Protein AF-A0AAU8SE61-F1 (afdb_monomer_lite)

Secondary structure (DSSP, 8-state):
----PPPHHHHHHHHHHH-GGGTS-TTHHHHTT-GGGTTGGGSTTTHHHHHHHHHHHHT---SPPPSS--HHHHHHHHTGGGHHHHHHHHHHHHHT-GGGGTSHHHHHHHHHHHHHHHHHHHHHHHTTS---SPP--GGGHHHHHHHHHHHHHHGGGGT-HHHHHHTTSSPPPPSS-SSPPPPGGG--S-HHHHHHHHHHH-

pLDDT: mean 91.07, std 8.25, range [35.19, 98.06]

Sequence (202 aa):
MTIGAIAPAVSRLHALAWRPGANMHPDWWPALDLDAWREGYAYPACHASIDRLIVARRGFPRAALPARLDASQAALIALEPRLDMLVVALGLLAHGRPDYLLAQPYRTLLAAQLGEQGCAQLLALCRDRPVRGPDLAPDRLVDALRDAGARWWRTDAAVCLATRLLSTVLPPLPSSPPWPAAPIDNQQGRASDWLVRMGRLL

Structure (mmCIF, N/CA/C/O backbone):
data_AF-A0AAU8SE61-F1
#
_entry.id   AF-A0AAU8SE61-F1
#
loop_
_atom_site.group_PDB
_atom_site.id
_atom_site.type_symbol
_atom_site.label_atom_id
_atom_site.label_alt_id
_atom_site.label_comp_id
_atom_site.label_asym_id
_atom_site.label_entity_id
_atom_site.label_seq_id
_atom_site.pdbx_PDB_ins_code
_atom_site.Cartn_x
_atom_site.Cartn_y
_atom_site.Cartn_z
_atom_site.occupancy
_atom_site.B_iso_or_equiv
_atom_site.auth_seq_id
_atom_site.auth_comp_id
_atom_site.auth_asym_id
_atom_site.auth_atom_id
_atom_site.pdbx_PDB_model_num
ATOM 1 N N . MET A 1 1 ? 2.179 24.911 30.993 1.00 35.19 1 MET A N 1
ATOM 2 C CA . MET A 1 1 ? 2.123 23.447 30.791 1.00 35.19 1 MET A CA 1
ATOM 3 C C . MET A 1 1 ? 1.385 23.174 29.490 1.00 35.19 1 MET A C 1
ATOM 5 O O . MET A 1 1 ? 0.164 23.159 29.480 1.00 35.19 1 MET A O 1
ATOM 9 N N . THR A 1 2 ? 2.098 23.050 28.374 1.00 41.31 2 THR A N 1
ATOM 10 C CA . THR A 1 2 ? 1.507 22.589 27.113 1.00 41.31 2 THR A CA 1
ATOM 11 C C . THR A 1 2 ? 1.294 21.085 27.228 1.00 41.31 2 THR A C 1
ATOM 13 O O . THR A 1 2 ? 2.248 20.317 27.325 1.00 41.31 2 THR A O 1
ATOM 16 N N . ILE A 1 3 ? 0.029 20.673 27.300 1.00 50.16 3 ILE A N 1
ATOM 17 C CA . ILE A 1 3 ? -0.384 19.270 27.216 1.00 50.16 3 ILE A CA 1
ATOM 18 C C . ILE A 1 3 ? 0.246 18.700 25.940 1.00 50.16 3 ILE A C 1
ATOM 20 O O . ILE A 1 3 ? 0.072 19.263 24.861 1.00 50.16 3 ILE A O 1
ATOM 24 N N . GLY A 1 4 ? 1.060 17.654 26.095 1.00 54.09 4 GLY A N 1
ATOM 25 C CA . GLY A 1 4 ? 1.925 17.125 25.044 1.00 54.09 4 GLY A CA 1
ATOM 26 C C . GLY A 1 4 ? 1.140 16.756 23.789 1.00 54.09 4 GLY A C 1
ATOM 27 O O . GLY A 1 4 ? 0.391 15.782 23.785 1.00 54.09 4 GLY A O 1
ATOM 28 N N . ALA A 1 5 ? 1.320 17.535 22.723 1.00 71.88 5 ALA A N 1
ATOM 29 C CA . ALA A 1 5 ? 0.751 17.224 21.423 1.00 71.88 5 ALA A CA 1
ATOM 30 C C . ALA A 1 5 ? 1.364 15.912 20.911 1.00 71.88 5 ALA A C 1
ATOM 32 O O . ALA A 1 5 ? 2.585 15.782 20.800 1.00 71.88 5 ALA A O 1
ATOM 33 N N . ILE A 1 6 ? 0.516 14.927 20.617 1.00 77.25 6 ILE A N 1
ATOM 34 C CA . ILE A 1 6 ? 0.943 13.682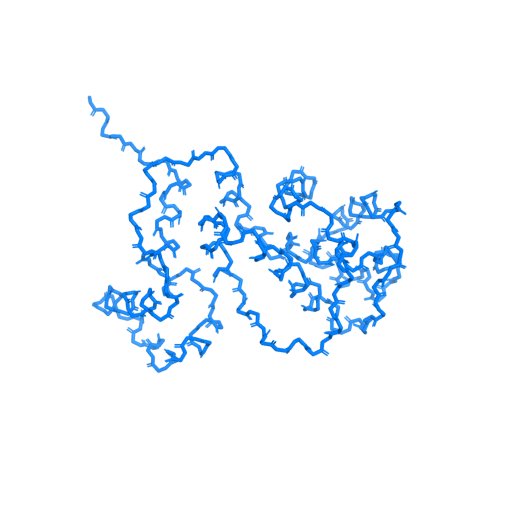 19.976 1.00 77.25 6 ILE A CA 1
ATOM 35 C C . ILE A 1 6 ? 1.443 14.031 18.570 1.00 77.25 6 ILE A C 1
ATOM 37 O O . ILE A 1 6 ? 0.778 14.762 17.835 1.00 77.25 6 ILE A O 1
ATOM 41 N N . ALA A 1 7 ? 2.616 13.518 18.192 1.00 88.12 7 ALA A N 1
ATOM 42 C CA . ALA A 1 7 ? 3.176 13.764 16.867 1.00 88.12 7 ALA A CA 1
ATOM 43 C C . ALA A 1 7 ? 2.209 13.265 15.767 1.00 88.12 7 ALA A C 1
ATOM 45 O O . ALA A 1 7 ? 1.716 12.138 15.880 1.00 88.12 7 ALA A O 1
ATOM 46 N N . PRO A 1 8 ? 1.977 14.022 14.675 1.00 90.69 8 PRO A N 1
ATOM 47 C CA . PRO A 1 8 ? 0.984 13.666 13.654 1.00 90.69 8 PRO A CA 1
ATOM 48 C C . PRO A 1 8 ? 1.141 12.251 13.080 1.00 90.69 8 PRO A C 1
ATOM 50 O O . PRO A 1 8 ? 0.154 11.545 12.885 1.00 90.69 8 PRO A O 1
ATOM 53 N N . ALA A 1 9 ? 2.380 11.797 12.873 1.00 92.56 9 ALA A N 1
ATOM 54 C CA . ALA A 1 9 ? 2.660 10.453 12.370 1.00 92.56 9 ALA A CA 1
ATOM 55 C C . ALA A 1 9 ? 2.249 9.343 13.361 1.00 92.56 9 ALA A C 1
ATOM 57 O O . ALA A 1 9 ? 1.746 8.301 12.943 1.00 92.56 9 ALA A O 1
ATOM 58 N N . VAL A 1 10 ? 2.395 9.576 14.672 1.00 94.00 10 VAL A N 1
ATOM 59 C CA . VAL A 1 10 ? 1.920 8.649 15.716 1.00 94.00 10 VAL A CA 1
ATOM 60 C C . VAL A 1 10 ? 0.393 8.590 15.689 1.00 94.00 10 VAL A C 1
ATOM 62 O O . VAL A 1 10 ? -0.181 7.502 15.659 1.00 94.00 10 VAL A O 1
ATOM 65 N N . SER A 1 11 ? -0.275 9.745 15.615 1.00 94.12 11 SER A N 1
ATOM 66 C CA . SER A 1 11 ? -1.736 9.806 15.485 1.00 94.12 11 SER A CA 1
ATOM 67 C C . SER A 1 11 ? -2.234 9.075 14.237 1.00 94.12 11 SER A C 1
ATOM 69 O O . SER A 1 11 ? -3.220 8.338 14.316 1.00 94.12 11 SER A O 1
ATOM 71 N N . ARG A 1 12 ? -1.538 9.217 13.100 1.00 95.56 12 ARG A N 1
ATOM 72 C CA . ARG A 1 12 ? -1.888 8.510 11.863 1.00 95.56 12 ARG A CA 1
ATOM 73 C C . ARG A 1 12 ? -1.726 6.999 12.002 1.00 95.56 12 ARG A C 1
ATOM 75 O O . ARG A 1 12 ? -2.655 6.268 11.667 1.00 95.56 12 ARG A O 1
ATOM 82 N N . LEU A 1 13 ? -0.613 6.532 12.572 1.00 95.56 13 LEU A N 1
ATOM 83 C CA . LEU A 1 13 ? -0.398 5.107 12.839 1.00 95.56 13 LEU A CA 1
ATOM 84 C C . LEU A 1 13 ? -1.525 4.524 13.710 1.00 95.56 13 LEU A C 1
ATOM 86 O O . LEU A 1 13 ? -2.066 3.462 13.403 1.00 95.56 13 LEU A O 1
ATOM 90 N N . HIS A 1 14 ? -1.915 5.236 14.771 1.00 95.38 14 HIS A N 1
ATOM 91 C CA . HIS A 1 14 ? -3.021 4.827 15.637 1.00 95.38 14 HIS A CA 1
ATOM 92 C C . HIS A 1 14 ? -4.363 4.770 14.895 1.00 95.38 14 HIS A C 1
ATOM 94 O O . HIS A 1 14 ? -5.135 3.837 15.121 1.00 95.38 14 HIS A O 1
ATOM 100 N N . ALA A 1 15 ? -4.638 5.717 13.995 1.00 95.94 15 ALA A N 1
ATOM 101 C CA . ALA A 1 15 ? -5.853 5.703 13.183 1.00 95.94 15 ALA A CA 1
ATOM 102 C C . ALA A 1 15 ? -5.919 4.465 12.270 1.00 95.94 15 ALA A C 1
ATOM 104 O O . ALA A 1 15 ? -6.926 3.760 12.277 1.00 95.94 15 ALA A O 1
ATOM 105 N N . LEU A 1 16 ? -4.827 4.135 11.569 1.00 96.81 16 LEU A N 1
ATOM 106 C CA . LEU A 1 16 ? -4.732 2.928 10.730 1.00 96.81 16 LEU A CA 1
ATOM 107 C C . LEU A 1 16 ? -4.941 1.633 11.535 1.00 96.81 16 LEU A C 1
ATOM 109 O O . LEU A 1 16 ? -5.471 0.628 11.047 1.00 96.81 16 LEU A O 1
ATOM 113 N N . ALA A 1 17 ? -4.504 1.640 12.791 1.00 96.50 17 ALA A N 1
ATOM 114 C CA . ALA A 1 17 ? -4.543 0.473 13.654 1.00 96.50 17 ALA A CA 1
ATOM 115 C C . ALA A 1 17 ? -5.897 0.232 14.324 1.00 96.50 17 ALA A C 1
ATOM 117 O O . ALA A 1 17 ? -6.318 -0.918 14.436 1.00 96.50 17 ALA A O 1
ATOM 118 N N . TRP A 1 18 ? -6.564 1.294 14.770 1.00 96.25 18 TRP A N 1
ATOM 119 C CA . TRP A 1 18 ? -7.728 1.182 15.653 1.00 96.25 18 TRP A CA 1
ATOM 120 C C . TRP A 1 18 ? -9.012 1.754 15.070 1.00 96.25 18 TRP A C 1
ATOM 122 O O . TRP A 1 18 ? -10.069 1.568 15.659 1.00 96.25 18 TRP A O 1
ATOM 132 N N . ARG A 1 19 ? -8.931 2.426 13.918 1.00 96.56 19 ARG A N 1
ATOM 133 C CA . ARG A 1 19 ? -10.091 2.900 13.157 1.00 96.56 19 ARG A CA 1
ATOM 134 C C . ARG A 1 19 ? -10.050 2.406 11.706 1.00 96.56 19 ARG A C 1
ATOM 136 O O . ARG A 1 19 ? -10.163 3.223 10.790 1.00 96.56 19 ARG A O 1
ATOM 143 N N . PRO A 1 20 ? -9.768 1.114 11.453 1.00 97.12 20 PRO A N 1
ATOM 144 C CA . PRO A 1 20 ? -9.515 0.635 10.103 1.00 97.12 20 PRO A CA 1
ATOM 145 C C . PRO A 1 20 ? -10.697 0.827 9.150 1.00 97.12 20 PRO A C 1
ATOM 147 O O . PRO A 1 20 ? -10.440 1.112 7.989 1.00 97.12 20 PRO A O 1
ATOM 150 N N . GLY A 1 21 ? -11.954 0.772 9.598 1.00 96.81 21 GLY A N 1
ATOM 151 C CA . GLY A 1 21 ? -13.111 0.939 8.711 1.00 96.81 21 GLY A CA 1
ATOM 152 C C . GLY A 1 21 ? -13.146 2.295 7.997 1.00 96.81 21 GLY A C 1
ATOM 153 O O . GLY A 1 21 ? -13.590 2.378 6.857 1.00 96.81 21 GLY A O 1
ATOM 154 N N . ALA A 1 22 ? -12.599 3.340 8.625 1.00 96.31 22 ALA A N 1
ATOM 155 C CA . ALA A 1 22 ? -12.493 4.679 8.046 1.00 96.31 22 ALA A CA 1
ATOM 156 C C . ALA A 1 22 ? -11.214 4.906 7.222 1.00 96.31 22 ALA A C 1
ATOM 158 O O . ALA A 1 22 ? -11.082 5.953 6.594 1.00 96.31 22 ALA A O 1
ATOM 159 N N . ASN A 1 23 ? -10.233 4.000 7.288 1.00 97.00 23 ASN A N 1
ATOM 160 C CA . ASN A 1 23 ? -8.881 4.261 6.782 1.00 97.00 23 ASN A CA 1
ATOM 161 C C . ASN A 1 23 ? -8.338 3.198 5.821 1.00 97.00 23 ASN A C 1
ATOM 163 O O . ASN A 1 23 ? -7.399 3.490 5.088 1.00 97.00 23 ASN A O 1
ATOM 167 N N . MET A 1 24 ? -8.867 1.976 5.844 1.00 96.62 24 MET A N 1
ATOM 168 C CA . MET A 1 24 ? -8.446 0.906 4.943 1.00 96.62 24 MET A CA 1
ATOM 169 C C . MET A 1 24 ? -9.053 1.082 3.548 1.00 96.62 24 MET A C 1
ATOM 171 O O . MET A 1 24 ? -10.103 1.707 3.390 1.00 96.62 24 MET A O 1
ATOM 175 N N . HIS A 1 25 ? -8.419 0.487 2.539 1.00 97.19 25 HIS A N 1
ATOM 176 C CA . HIS A 1 25 ? -8.966 0.445 1.187 1.00 97.19 25 HIS A CA 1
ATOM 177 C C . HIS A 1 25 ? -10.333 -0.271 1.180 1.00 97.19 25 HIS A C 1
ATOM 179 O O . HIS A 1 25 ? -10.462 -1.301 1.851 1.00 97.19 25 HIS A O 1
ATOM 185 N N . PRO A 1 26 ? -11.342 0.202 0.420 1.00 96.00 26 PRO A N 1
ATOM 186 C CA . PRO A 1 26 ? -12.678 -0.402 0.399 1.00 96.00 26 PRO A CA 1
ATOM 187 C C . PRO A 1 26 ? -12.696 -1.905 0.090 1.00 96.00 26 PRO A C 1
ATOM 189 O O . PRO A 1 26 ? -13.486 -2.646 0.665 1.00 96.00 26 PRO A O 1
ATOM 192 N N . ASP A 1 27 ? -11.781 -2.383 -0.748 1.00 96.00 27 ASP A N 1
ATOM 193 C CA . ASP A 1 27 ? -11.697 -3.804 -1.111 1.00 96.00 27 ASP A CA 1
ATOM 194 C C . ASP A 1 27 ? -11.337 -4.727 0.070 1.00 96.00 27 ASP A C 1
ATOM 196 O O . ASP A 1 27 ? -11.497 -5.944 -0.019 1.00 96.00 27 ASP A O 1
ATOM 200 N N . TRP A 1 28 ? -10.893 -4.180 1.209 1.00 97.00 28 TRP A N 1
ATOM 201 C CA . TRP A 1 28 ? -10.712 -4.971 2.429 1.00 97.00 28 TRP A CA 1
ATOM 202 C C . TRP A 1 28 ? -12.027 -5.441 3.051 1.00 97.00 28 TRP A C 1
ATOM 204 O O . TRP A 1 28 ? -12.010 -6.452 3.747 1.00 97.00 28 TRP A O 1
ATOM 214 N N . TRP A 1 29 ? -13.158 -4.766 2.810 1.00 97.06 29 TRP A N 1
ATOM 215 C CA . TRP A 1 29 ? -14.460 -5.211 3.324 1.00 97.06 29 TRP A CA 1
ATOM 216 C C . TRP A 1 29 ? -14.807 -6.633 2.853 1.00 97.06 29 TRP A C 1
ATOM 218 O O . TRP A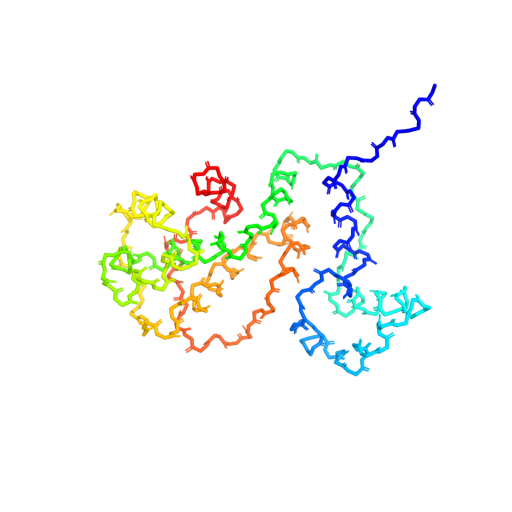 1 29 ? -14.948 -7.509 3.710 1.00 97.06 29 TRP A O 1
ATOM 228 N N . PRO A 1 30 ? -14.864 -6.927 1.538 1.00 96.25 30 PRO A N 1
ATOM 229 C CA . PRO A 1 30 ? -15.085 -8.291 1.068 1.00 96.25 30 PRO A CA 1
ATOM 230 C C . PRO A 1 30 ? -13.901 -9.219 1.370 1.00 96.25 30 PRO A C 1
ATOM 232 O O . PRO A 1 30 ? -14.121 -10.375 1.717 1.00 96.25 30 PRO A O 1
ATOM 235 N N . ALA A 1 31 ? -12.651 -8.739 1.327 1.00 95.81 31 ALA A N 1
ATOM 236 C CA . ALA A 1 31 ? -11.488 -9.589 1.615 1.00 95.81 31 ALA A CA 1
ATOM 237 C C . ALA A 1 31 ? -11.417 -10.076 3.074 1.00 95.81 31 ALA A C 1
ATOM 239 O O . ALA A 1 31 ? -10.788 -11.095 3.357 1.00 95.81 31 ALA A O 1
ATOM 240 N N . LEU A 1 32 ? -12.053 -9.358 4.003 1.00 96.25 32 LEU A N 1
ATOM 241 C CA . LEU A 1 32 ? -12.206 -9.765 5.401 1.00 96.25 32 LEU A CA 1
ATOM 242 C C . LEU A 1 32 ? -13.531 -10.483 5.673 1.00 96.25 32 LEU A C 1
ATOM 244 O O . LEU A 1 32 ? -13.778 -10.837 6.830 1.00 96.25 32 LEU A O 1
ATOM 248 N N . ASP A 1 33 ? -14.348 -10.712 4.637 1.00 96.56 33 ASP A N 1
ATOM 249 C CA . ASP A 1 33 ? -15.686 -11.296 4.747 1.00 96.56 33 ASP A CA 1
ATOM 250 C C . ASP A 1 33 ? -16.594 -10.441 5.660 1.00 96.56 33 ASP A C 1
ATOM 252 O O . ASP A 1 33 ? -17.237 -10.906 6.601 1.00 96.56 33 ASP A O 1
ATOM 256 N N . LEU A 1 34 ? -16.566 -9.123 5.419 1.00 96.62 34 LEU A N 1
ATOM 257 C CA . LEU A 1 34 ? -17.274 -8.097 6.189 1.00 96.62 34 LEU A CA 1
ATOM 258 C C . LEU A 1 34 ? -18.119 -7.155 5.321 1.00 96.62 34 LEU A C 1
ATOM 260 O O . LEU A 1 34 ? -18.551 -6.115 5.812 1.00 96.62 34 LEU A O 1
ATOM 264 N N . ASP A 1 35 ? -18.377 -7.491 4.057 1.00 96.00 35 ASP A N 1
ATOM 265 C CA . ASP A 1 35 ? -19.088 -6.600 3.127 1.00 96.00 35 ASP A CA 1
ATOM 266 C C . ASP A 1 35 ? -20.471 -6.171 3.654 1.00 96.00 35 ASP A C 1
ATOM 268 O O . ASP A 1 35 ? -20.805 -4.988 3.651 1.00 96.00 35 ASP A O 1
ATOM 272 N N . ALA A 1 36 ? -21.200 -7.099 4.284 1.00 95.12 36 ALA A N 1
ATOM 273 C CA . ALA A 1 36 ? -22.490 -6.830 4.928 1.00 95.12 36 ALA A CA 1
ATOM 274 C C . ALA A 1 36 ? -22.438 -5.777 6.060 1.00 95.12 36 ALA A C 1
ATOM 276 O O . ALA A 1 36 ? -23.464 -5.214 6.432 1.00 95.12 36 ALA A O 1
ATOM 277 N N . TRP A 1 37 ? -21.260 -5.497 6.626 1.00 94.56 37 TRP A N 1
ATOM 278 C CA . TRP A 1 37 ? -21.078 -4.517 7.705 1.00 94.56 37 TRP A CA 1
ATOM 279 C C . TRP A 1 37 ? -20.729 -3.119 7.195 1.00 94.56 37 TRP A C 1
ATOM 281 O O . TRP A 1 37 ? -20.740 -2.165 7.977 1.00 94.56 37 TRP A O 1
ATOM 291 N N . ARG A 1 38 ? -20.424 -2.981 5.899 1.00 94.31 38 ARG A N 1
ATOM 292 C CA . ARG A 1 38 ? -19.979 -1.720 5.301 1.00 94.31 38 ARG A CA 1
ATOM 293 C C . ARG A 1 38 ? -21.039 -0.628 5.415 1.00 94.31 38 ARG A C 1
ATOM 295 O O . ARG A 1 38 ? -20.712 0.489 5.804 1.00 94.31 38 ARG A O 1
ATOM 302 N N . GLU A 1 39 ? -22.301 -0.952 5.137 1.00 93.62 39 GLU A N 1
ATOM 303 C CA . GLU A 1 39 ? -23.419 -0.005 5.277 1.00 93.62 39 GLU A CA 1
ATOM 304 C C . GLU A 1 39 ? -23.626 0.414 6.738 1.00 93.62 39 GLU A C 1
ATOM 306 O O . GLU A 1 39 ? -23.809 1.593 7.037 1.00 93.62 39 GLU A O 1
ATOM 311 N N . GLY A 1 40 ? -23.490 -0.533 7.671 1.00 92.50 40 GLY A N 1
ATOM 312 C CA . GLY A 1 40 ? -23.552 -0.260 9.107 1.00 92.50 40 GLY A CA 1
ATOM 313 C C . GLY A 1 40 ? -22.470 0.712 9.591 1.00 92.50 40 GLY A C 1
ATOM 314 O O . GLY A 1 40 ? -22.688 1.445 10.555 1.00 92.50 40 GLY A O 1
ATOM 315 N N . TYR A 1 41 ? -21.324 0.781 8.907 1.00 94.75 41 TYR A N 1
ATOM 316 C CA . TYR A 1 41 ? -20.256 1.727 9.235 1.00 94.75 41 TYR A CA 1
ATOM 317 C C . TYR A 1 41 ? -20.614 3.188 8.917 1.00 94.75 41 TYR A C 1
ATOM 319 O O . TYR A 1 41 ? -19.901 4.083 9.351 1.00 94.75 41 TYR A O 1
ATOM 327 N N . ALA A 1 42 ? -21.723 3.469 8.224 1.00 92.25 42 ALA A N 1
ATOM 328 C CA . ALA A 1 42 ? -22.218 4.839 8.068 1.00 92.25 42 ALA A CA 1
ATOM 329 C C . ALA A 1 42 ? -22.732 5.444 9.392 1.00 92.25 42 ALA A C 1
ATOM 331 O O . ALA A 1 42 ? -22.838 6.666 9.517 1.00 92.25 42 ALA A O 1
ATOM 332 N N . TYR A 1 43 ? -23.049 4.606 10.388 1.00 95.75 43 TYR A N 1
ATOM 333 C CA . TYR A 1 43 ? -23.589 5.039 11.674 1.00 95.75 43 TYR A CA 1
ATOM 334 C C . TYR A 1 43 ? -22.482 5.166 12.736 1.00 95.75 43 TYR A C 1
ATOM 336 O O . TYR A 1 43 ? -21.871 4.159 13.111 1.00 95.75 43 TYR A O 1
ATOM 344 N N . PRO A 1 44 ? -22.273 6.359 13.335 1.00 95.12 44 PRO A N 1
ATOM 345 C CA . PRO A 1 44 ? -21.203 6.580 14.312 1.00 95.12 44 PRO A CA 1
ATOM 346 C C . PRO A 1 44 ? -21.223 5.646 15.527 1.00 95.12 44 PRO A C 1
ATOM 348 O O . PRO A 1 44 ? -20.168 5.303 16.061 1.00 95.12 44 PRO A O 1
ATOM 351 N N . ALA A 1 45 ? -22.410 5.200 15.947 1.00 96.50 45 ALA A N 1
ATOM 352 C CA . ALA A 1 45 ? -22.577 4.254 17.050 1.00 96.50 45 ALA A CA 1
ATOM 353 C C . ALA A 1 45 ? -21.952 2.875 16.758 1.00 96.50 45 ALA A C 1
ATOM 355 O O . ALA A 1 45 ? -21.545 2.171 17.682 1.00 96.50 45 ALA A O 1
ATOM 356 N N . CYS A 1 46 ? -21.843 2.495 15.483 1.00 95.88 46 CYS A N 1
ATOM 357 C CA . CYS A 1 46 ? -21.333 1.196 15.058 1.00 95.88 46 CYS A CA 1
ATOM 358 C C . CYS A 1 46 ? -19.814 1.187 14.841 1.00 95.88 46 CYS A C 1
ATOM 360 O O . CYS A 1 46 ? -19.215 0.110 14.891 1.00 95.88 46 CYS A O 1
ATOM 362 N N . HIS A 1 47 ? -19.179 2.354 14.651 1.00 96.56 47 HIS A N 1
ATOM 363 C CA . HIS A 1 47 ? -17.759 2.461 14.287 1.00 96.56 47 HIS A CA 1
ATOM 364 C C . HIS A 1 47 ? -16.855 1.623 15.197 1.00 96.56 47 HIS A C 1
ATOM 366 O O . HIS A 1 47 ? -16.119 0.770 14.714 1.00 96.56 47 HIS A O 1
ATOM 372 N N . ALA A 1 48 ? -16.951 1.804 16.519 1.00 96.62 48 ALA A N 1
ATOM 373 C CA . ALA A 1 48 ? -16.061 1.132 17.466 1.00 96.62 48 ALA A CA 1
ATOM 374 C C . ALA A 1 48 ? -16.208 -0.400 17.444 1.00 96.62 48 ALA A C 1
ATOM 376 O O . ALA A 1 48 ? -15.214 -1.119 17.547 1.00 96.62 48 ALA A O 1
ATOM 377 N N . SER A 1 49 ? -17.434 -0.907 17.315 1.00 97.00 49 SER A N 1
ATOM 378 C CA . SER A 1 49 ? -17.703 -2.348 17.277 1.00 97.00 49 SER A CA 1
ATOM 379 C C . SER A 1 49 ? -17.228 -2.971 15.966 1.00 97.00 49 SER A C 1
ATOM 381 O O . SER A 1 49 ? -16.591 -4.024 15.985 1.00 97.00 49 SER A O 1
ATOM 383 N N . ILE A 1 50 ? -17.470 -2.298 14.839 1.00 97.88 50 ILE A N 1
ATOM 384 C CA . ILE A 1 50 ? -17.029 -2.764 13.522 1.00 97.88 50 ILE A CA 1
ATOM 385 C C . ILE A 1 50 ? -15.502 -2.672 13.399 1.00 97.88 50 ILE A C 1
ATOM 387 O O . ILE A 1 50 ? -14.872 -3.615 12.934 1.00 97.88 50 ILE A O 1
ATOM 391 N N . ASP A 1 51 ? -14.873 -1.605 13.895 1.00 98.06 51 ASP A N 1
ATOM 392 C CA . ASP A 1 51 ? -13.413 -1.472 13.918 1.00 98.06 51 ASP A CA 1
ATOM 393 C C . ASP A 1 51 ? -12.752 -2.601 14.724 1.00 98.06 51 ASP A C 1
ATOM 395 O O . ASP A 1 51 ? -11.760 -3.182 14.280 1.00 98.06 51 ASP A O 1
ATOM 399 N N . ARG A 1 52 ? -13.330 -2.983 15.874 1.00 96.62 52 ARG A N 1
ATOM 400 C CA . ARG A 1 52 ? -12.875 -4.154 16.646 1.00 96.62 52 ARG A CA 1
ATOM 401 C C . ARG A 1 52 ? -13.021 -5.454 15.860 1.00 96.62 52 ARG A C 1
ATOM 403 O O . ARG A 1 52 ? -12.109 -6.279 15.896 1.00 96.62 52 ARG A O 1
ATOM 410 N N . LEU A 1 53 ? -14.132 -5.632 15.144 1.00 97.12 53 LEU A N 1
ATOM 411 C CA . LEU A 1 53 ? -14.359 -6.798 14.290 1.00 97.12 53 LEU A CA 1
ATOM 412 C C . LEU A 1 53 ? -13.326 -6.873 13.154 1.00 97.12 53 LEU A C 1
ATOM 414 O O . LEU A 1 53 ? -12.738 -7.931 12.936 1.00 97.12 53 LEU A O 1
ATOM 418 N N . ILE A 1 54 ? -13.036 -5.750 12.491 1.00 97.81 54 ILE A N 1
ATOM 419 C CA . ILE A 1 54 ? -12.001 -5.656 11.452 1.00 97.81 54 ILE A CA 1
ATOM 420 C C . ILE A 1 54 ? -10.625 -6.013 12.028 1.00 97.81 54 ILE A C 1
ATOM 422 O O . ILE A 1 54 ? -9.899 -6.810 11.431 1.00 97.81 54 ILE A O 1
ATOM 426 N N . VAL A 1 55 ? -10.262 -5.470 13.198 1.00 97.19 55 VAL A N 1
ATOM 427 C CA . VAL A 1 55 ? -8.994 -5.789 13.882 1.00 97.19 55 VAL A CA 1
ATOM 428 C C . VAL A 1 55 ? -8.897 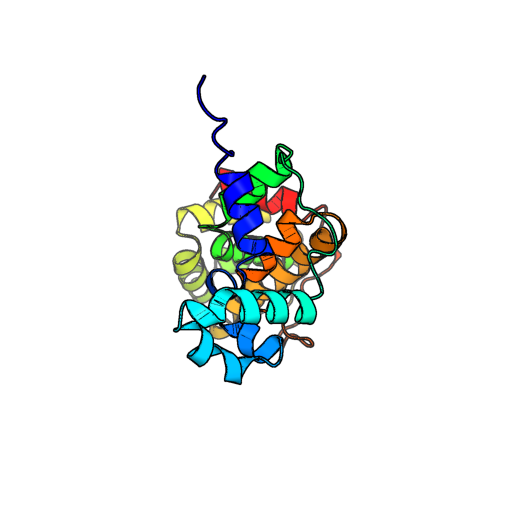-7.282 14.204 1.00 97.19 55 VAL A C 1
ATOM 430 O O . VAL A 1 55 ? -7.850 -7.888 13.959 1.00 97.19 55 VAL A O 1
ATOM 433 N N . ALA A 1 56 ? -9.983 -7.888 14.693 1.00 96.38 56 ALA A N 1
ATOM 434 C CA . ALA A 1 56 ? -10.040 -9.318 14.974 1.00 96.38 56 ALA A CA 1
ATOM 435 C C . ALA A 1 56 ? -9.862 -10.163 13.700 1.00 96.38 56 ALA A C 1
ATOM 437 O O . ALA A 1 56 ? -9.054 -11.091 13.703 1.00 96.38 56 ALA A O 1
ATOM 438 N N . ARG A 1 57 ? -10.542 -9.810 12.598 1.00 96.19 57 ARG A N 1
ATOM 439 C CA . ARG A 1 57 ? -10.461 -10.523 11.308 1.00 96.19 57 ARG A CA 1
ATOM 440 C C . ARG A 1 57 ? -9.086 -10.405 10.648 1.00 96.19 57 ARG A C 1
ATOM 442 O O . ARG A 1 57 ? -8.543 -11.411 10.205 1.00 96.19 57 ARG A O 1
ATOM 449 N N . ARG A 1 58 ? -8.484 -9.209 10.612 1.00 94.12 58 ARG A N 1
ATOM 450 C CA . ARG A 1 58 ? -7.139 -9.023 10.026 1.00 94.12 58 ARG A CA 1
ATOM 451 C C . ARG A 1 58 ? -6.009 -9.530 10.931 1.00 94.12 58 ARG A C 1
ATOM 453 O O . ARG A 1 58 ? -4.889 -9.729 10.469 1.00 94.12 58 ARG A O 1
ATOM 460 N N . GLY A 1 59 ? -6.278 -9.717 12.226 1.00 93.94 59 GLY A N 1
ATOM 461 C CA . GLY A 1 59 ? -5.359 -10.326 13.190 1.00 93.94 59 GLY A CA 1
ATOM 462 C C . GLY A 1 59 ? -4.217 -9.425 13.681 1.00 93.94 59 GLY A C 1
ATOM 463 O O . GLY A 1 59 ? -3.245 -9.940 14.245 1.00 93.94 59 GLY A O 1
ATOM 464 N N . PHE A 1 60 ? -4.303 -8.107 13.465 1.00 93.00 60 PHE A N 1
ATOM 465 C CA . PHE A 1 60 ? -3.352 -7.102 13.957 1.00 93.00 60 PHE A CA 1
ATOM 466 C C . PHE A 1 60 ? -4.016 -5.719 14.151 1.00 93.00 60 PHE A C 1
ATOM 468 O O . PHE A 1 60 ? -5.001 -5.413 13.474 1.00 93.00 60 PHE A O 1
ATOM 475 N N . PRO A 1 61 ? -3.458 -4.846 15.014 1.00 90.62 61 PRO A N 1
ATOM 476 C CA . PRO A 1 61 ? -2.325 -5.097 15.917 1.00 90.62 61 PRO A CA 1
ATOM 477 C C . PRO A 1 61 ? -2.689 -6.068 17.057 1.00 90.62 61 PRO A C 1
ATOM 479 O O . PRO A 1 61 ? -3.834 -6.129 17.487 1.00 90.62 61 PRO A O 1
ATOM 482 N N . ARG A 1 62 ? -1.709 -6.847 17.540 1.00 87.12 62 ARG A N 1
ATOM 483 C CA . ARG A 1 62 ? -1.878 -7.783 18.679 1.00 87.12 62 ARG A CA 1
ATOM 484 C C . ARG A 1 62 ? -1.345 -7.237 20.006 1.00 87.12 62 ARG A C 1
ATOM 486 O O . ARG A 1 62 ? -1.515 -7.864 21.042 1.00 87.12 62 ARG A O 1
ATOM 493 N N . ALA A 1 63 ? -0.668 -6.096 19.959 1.00 84.19 63 ALA A N 1
ATOM 494 C CA . ALA A 1 63 ? -0.036 -5.451 21.098 1.00 84.19 63 ALA A CA 1
ATOM 495 C C . ALA A 1 63 ? -0.301 -3.945 21.046 1.00 84.19 63 ALA A C 1
ATOM 497 O O . ALA A 1 63 ? -0.723 -3.412 20.013 1.00 84.19 63 ALA A O 1
ATOM 498 N N . ALA A 1 64 ? -0.036 -3.266 22.161 1.00 86.44 64 ALA A N 1
ATOM 499 C CA . ALA A 1 64 ? -0.067 -1.814 22.208 1.00 86.44 64 ALA A CA 1
ATOM 500 C C . ALA A 1 64 ? 0.900 -1.219 21.171 1.00 86.44 64 ALA A C 1
ATOM 502 O O . ALA A 1 64 ? 1.990 -1.744 20.933 1.00 86.44 64 ALA A O 1
ATOM 503 N N . LEU A 1 65 ? 0.481 -0.122 20.544 1.00 90.19 65 LEU A N 1
ATOM 504 C CA . LEU A 1 65 ? 1.323 0.616 19.610 1.00 90.19 65 LEU A CA 1
ATOM 505 C C . LEU A 1 65 ? 2.376 1.435 20.359 1.00 90.19 65 LEU A C 1
ATOM 507 O O . LEU A 1 65 ? 2.129 1.863 21.490 1.00 90.19 65 LEU A O 1
ATOM 511 N N . PRO A 1 66 ? 3.531 1.698 19.731 1.00 86.50 66 PRO A N 1
ATOM 512 C CA . PRO A 1 66 ? 4.540 2.543 20.339 1.00 86.50 66 PRO A CA 1
ATOM 513 C C . PRO A 1 66 ? 4.055 3.998 20.413 1.00 86.50 66 PRO A C 1
ATOM 515 O O . PRO A 1 66 ? 3.496 4.537 19.461 1.00 86.50 66 PRO A O 1
ATOM 518 N N . ALA A 1 67 ? 4.339 4.664 21.534 1.00 87.25 67 ALA A N 1
ATOM 519 C CA . ALA A 1 67 ? 4.022 6.083 21.724 1.00 87.25 67 ALA A CA 1
ATOM 520 C C . ALA A 1 67 ? 4.915 7.028 20.890 1.00 87.25 67 ALA A C 1
ATOM 522 O O . ALA A 1 67 ? 4.657 8.229 20.814 1.00 87.25 67 ALA A O 1
ATOM 523 N N . ARG A 1 68 ? 5.995 6.502 20.298 1.00 89.94 68 ARG A N 1
ATOM 524 C CA . ARG A 1 68 ? 6.950 7.225 19.450 1.00 89.94 68 ARG A CA 1
ATOM 525 C C . ARG A 1 68 ? 7.348 6.348 18.271 1.00 89.94 68 ARG A C 1
ATOM 527 O O . ARG A 1 68 ? 7.498 5.143 18.436 1.00 89.94 68 ARG A O 1
ATOM 534 N N . LEU A 1 69 ? 7.541 6.966 17.113 1.00 90.69 69 LEU A N 1
ATOM 535 C CA . LEU A 1 69 ? 8.056 6.292 15.924 1.00 90.69 69 LEU A CA 1
ATOM 536 C C . LEU A 1 69 ? 9.557 6.522 15.807 1.00 90.69 69 LEU A C 1
ATOM 538 O O . LEU A 1 69 ? 10.044 7.605 16.139 1.00 90.69 69 LEU A O 1
ATOM 542 N N . ASP A 1 70 ? 10.271 5.524 15.297 1.00 91.75 70 ASP A N 1
ATOM 543 C CA . ASP A 1 70 ? 11.621 5.754 14.792 1.00 91.75 70 ASP A CA 1
ATOM 544 C C . ASP A 1 70 ? 11.586 6.554 13.471 1.00 91.75 70 ASP A C 1
ATOM 546 O O . ASP A 1 70 ? 10.531 6.765 12.860 1.00 91.75 70 ASP A O 1
ATOM 550 N N . ALA A 1 71 ? 12.751 7.027 13.024 1.00 91.62 71 ALA A N 1
ATOM 551 C CA . ALA A 1 71 ? 12.856 7.851 11.820 1.00 91.62 71 ALA A CA 1
ATOM 552 C C . ALA A 1 71 ? 12.408 7.118 10.541 1.00 91.62 71 ALA A C 1
ATOM 554 O O . ALA A 1 71 ? 11.878 7.752 9.629 1.00 91.62 71 ALA A O 1
ATOM 555 N N . SER A 1 72 ? 12.589 5.795 10.470 1.00 90.88 72 SER A N 1
ATOM 556 C CA . SER A 1 72 ? 12.186 4.983 9.316 1.00 90.88 72 SER A CA 1
ATOM 557 C C . SER A 1 72 ? 10.664 4.840 9.259 1.00 90.88 72 SER A C 1
ATOM 559 O O . SER A 1 72 ? 10.051 5.098 8.225 1.00 90.88 72 SER A O 1
ATOM 561 N N . GLN A 1 73 ? 10.031 4.525 10.388 1.00 92.94 73 GLN A N 1
ATOM 562 C CA . GLN A 1 73 ? 8.578 4.449 10.528 1.00 92.94 73 GLN A CA 1
ATOM 563 C C . GLN A 1 73 ? 7.912 5.794 10.234 1.00 92.94 73 GLN A C 1
ATOM 565 O O . GLN A 1 73 ? 6.927 5.841 9.501 1.00 92.94 73 GLN A O 1
ATOM 570 N N . ALA A 1 74 ? 8.457 6.890 10.769 1.00 93.94 74 ALA A N 1
ATOM 571 C CA . ALA A 1 74 ? 7.951 8.230 10.495 1.00 93.94 74 ALA A CA 1
ATOM 572 C C . ALA A 1 74 ? 8.060 8.584 9.003 1.00 93.94 74 ALA A C 1
ATOM 574 O O . ALA A 1 74 ? 7.103 9.109 8.433 1.00 93.94 74 ALA A O 1
ATOM 575 N N . ALA A 1 75 ? 9.186 8.244 8.362 1.00 94.12 75 ALA A N 1
ATOM 576 C CA . ALA A 1 75 ? 9.365 8.443 6.928 1.00 94.12 75 ALA A CA 1
ATOM 577 C C . ALA A 1 75 ? 8.339 7.645 6.114 1.00 94.12 75 ALA A C 1
ATOM 579 O O . ALA A 1 75 ? 7.722 8.215 5.225 1.00 94.12 75 ALA A O 1
ATOM 580 N N . LEU A 1 76 ? 8.098 6.372 6.446 1.00 95.00 76 LEU A N 1
ATOM 581 C CA . LEU A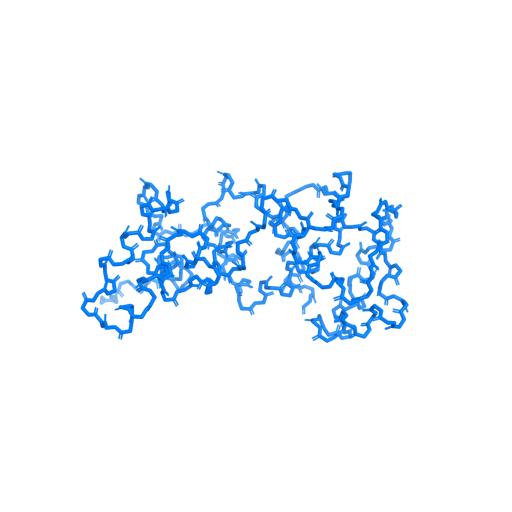 1 76 ? 7.099 5.542 5.762 1.00 95.00 76 LEU A CA 1
ATOM 582 C C . LEU A 1 76 ? 5.678 6.097 5.897 1.00 95.00 76 LEU A C 1
ATOM 584 O O . LEU A 1 76 ? 4.952 6.149 4.910 1.00 95.00 76 LEU A O 1
ATOM 588 N N . ILE A 1 77 ? 5.284 6.540 7.094 1.00 95.81 77 ILE A N 1
ATOM 589 C CA . ILE A 1 77 ? 3.957 7.139 7.317 1.00 95.81 77 ILE A CA 1
ATOM 590 C C . ILE A 1 77 ? 3.791 8.422 6.494 1.00 95.81 77 ILE A C 1
ATOM 592 O O . ILE A 1 77 ? 2.718 8.668 5.952 1.00 95.81 77 ILE A O 1
ATOM 596 N N . ALA A 1 78 ? 4.853 9.212 6.328 1.00 95.44 78 ALA A N 1
ATOM 597 C CA . ALA A 1 78 ? 4.812 10.411 5.494 1.00 95.44 78 ALA A CA 1
ATOM 598 C C . ALA A 1 78 ? 4.602 10.113 3.994 1.00 95.44 78 ALA A C 1
ATOM 600 O O . ALA A 1 78 ? 4.157 10.995 3.262 1.00 95.44 78 ALA A O 1
ATOM 601 N N . LEU A 1 79 ? 4.886 8.887 3.531 1.00 95.81 79 LEU A N 1
ATOM 602 C CA . LEU A 1 79 ? 4.665 8.477 2.138 1.00 95.81 79 LEU A CA 1
ATOM 603 C C . LEU A 1 79 ? 3.203 8.149 1.825 1.00 95.81 79 LEU A C 1
ATOM 605 O O . LEU A 1 79 ? 2.863 8.016 0.652 1.00 95.81 79 LEU A O 1
ATOM 609 N N . GLU A 1 80 ? 2.345 8.011 2.839 1.00 95.94 80 GLU A N 1
ATOM 610 C CA . GLU A 1 80 ? 0.974 7.519 2.681 1.00 95.94 80 GLU A CA 1
ATOM 611 C C . GLU A 1 80 ? 0.167 8.205 1.559 1.00 95.94 80 GLU A C 1
ATOM 613 O O . GLU A 1 80 ? -0.407 7.483 0.742 1.00 95.94 80 GLU A O 1
ATOM 618 N N . PRO A 1 81 ? 0.164 9.549 1.412 1.00 94.94 81 PRO A N 1
ATOM 619 C CA . PRO A 1 81 ? -0.622 10.215 0.365 1.00 94.94 81 PRO A CA 1
ATOM 620 C C . PRO A 1 81 ? -0.202 9.846 -1.062 1.00 94.94 81 PRO A C 1
ATOM 622 O O . PRO A 1 81 ? -0.941 10.073 -2.013 1.00 94.94 81 PRO A O 1
ATOM 625 N N . ARG A 1 82 ? 1.013 9.317 -1.219 1.00 95.31 82 ARG A N 1
ATOM 626 C CA . ARG A 1 82 ? 1.645 8.993 -2.501 1.00 95.31 82 ARG A CA 1
ATOM 627 C C . ARG A 1 82 ? 1.900 7.496 -2.638 1.00 95.31 82 ARG A C 1
ATOM 629 O O . ARG A 1 82 ? 2.608 7.065 -3.545 1.00 95.31 82 ARG A O 1
ATOM 636 N N . LEU A 1 83 ? 1.366 6.701 -1.714 1.00 95.44 83 LEU A N 1
ATOM 637 C CA . LEU A 1 83 ? 1.774 5.319 -1.537 1.00 95.44 83 LEU A CA 1
ATOM 638 C C . LEU A 1 83 ? 1.409 4.444 -2.733 1.00 95.44 83 LEU A C 1
ATOM 640 O O . LEU A 1 83 ? 2.230 3.631 -3.137 1.00 95.44 83 LEU A O 1
ATOM 644 N N . ASP A 1 84 ? 0.230 4.648 -3.327 1.00 95.19 84 ASP A N 1
ATOM 645 C CA . ASP A 1 84 ? -0.198 3.905 -4.519 1.00 95.19 84 ASP A CA 1
ATOM 646 C C . ASP A 1 84 ? 0.787 4.097 -5.683 1.00 95.19 84 ASP A C 1
ATOM 648 O O . ASP A 1 84 ? 1.333 3.137 -6.226 1.00 95.19 84 ASP A O 1
ATOM 652 N N . MET A 1 85 ? 1.108 5.356 -5.988 1.00 96.19 85 MET A N 1
ATOM 653 C CA . MET A 1 85 ? 2.107 5.734 -6.988 1.00 96.19 85 MET A CA 1
ATOM 654 C C . MET A 1 85 ? 3.479 5.107 -6.691 1.00 96.19 85 MET A C 1
ATOM 656 O O . MET A 1 85 ? 4.103 4.518 -7.574 1.00 96.19 85 MET A O 1
ATOM 660 N N . LEU A 1 86 ? 3.954 5.209 -5.446 1.00 96.94 86 LEU A N 1
ATOM 661 C CA . LEU A 1 86 ? 5.256 4.669 -5.043 1.00 96.94 86 LEU A CA 1
ATOM 662 C C . LEU A 1 86 ? 5.304 3.140 -5.114 1.00 96.94 86 LEU A C 1
ATOM 664 O O . LEU A 1 86 ? 6.347 2.572 -5.434 1.00 96.94 86 LEU A O 1
ATOM 668 N N . VAL A 1 87 ? 4.187 2.469 -4.851 1.00 96.88 87 VAL A N 1
ATOM 669 C CA . VAL A 1 87 ? 4.066 1.017 -4.975 1.00 96.88 87 VAL A CA 1
ATOM 670 C C . VAL A 1 87 ? 4.064 0.577 -6.438 1.00 96.88 87 VAL A C 1
ATOM 672 O O . VAL A 1 87 ? 4.737 -0.398 -6.761 1.00 96.88 87 VAL A O 1
ATOM 675 N N . VAL A 1 88 ? 3.425 1.318 -7.346 1.00 96.56 88 VAL A N 1
ATOM 676 C CA . VAL A 1 88 ? 3.551 1.071 -8.796 1.00 96.56 88 VAL A CA 1
ATOM 677 C C . VAL A 1 88 ? 5.008 1.224 -9.250 1.00 96.56 88 VAL A C 1
ATOM 679 O O . VAL A 1 88 ? 5.536 0.356 -9.948 1.00 96.56 88 VAL A O 1
ATOM 682 N N . ALA A 1 89 ? 5.694 2.279 -8.802 1.00 96.00 89 ALA A N 1
ATOM 683 C CA . ALA A 1 89 ? 7.115 2.489 -9.081 1.00 96.00 89 ALA A CA 1
ATOM 684 C C . ALA A 1 89 ? 7.996 1.345 -8.537 1.00 96.00 89 ALA A C 1
ATOM 686 O O . ALA A 1 89 ? 8.895 0.857 -9.227 1.00 96.00 89 ALA A O 1
ATOM 687 N N . LEU A 1 90 ? 7.701 0.867 -7.324 1.00 95.75 90 LEU A N 1
ATOM 688 C CA . LEU A 1 90 ? 8.366 -0.288 -6.721 1.00 95.75 90 LEU A CA 1
ATOM 689 C C . LEU A 1 90 ? 8.134 -1.568 -7.540 1.00 95.75 90 LEU A C 1
ATOM 691 O O . LEU A 1 90 ? 9.051 -2.368 -7.718 1.00 95.75 90 LEU A O 1
ATOM 695 N N . GLY A 1 91 ? 6.926 -1.755 -8.067 1.00 94.75 91 GLY A N 1
ATOM 696 C CA . GLY A 1 91 ? 6.593 -2.862 -8.954 1.00 94.75 91 GLY A CA 1
ATOM 697 C C . GLY A 1 91 ? 7.355 -2.830 -10.266 1.00 94.75 91 GLY A C 1
ATOM 698 O O . GLY A 1 91 ? 7.875 -3.856 -10.701 1.00 94.75 91 GLY A O 1
ATOM 699 N N . LEU A 1 92 ? 7.483 -1.651 -10.877 1.00 94.19 92 LEU A N 1
ATOM 700 C CA . LEU A 1 92 ? 8.285 -1.465 -12.088 1.00 94.19 92 LEU A CA 1
ATOM 701 C C . LEU A 1 92 ? 9.740 -1.875 -11.848 1.00 94.19 92 LEU A C 1
ATOM 703 O O . LEU A 1 92 ? 10.341 -2.601 -12.644 1.00 94.19 92 LEU A O 1
ATOM 707 N N . LEU A 1 93 ? 10.271 -1.459 -10.699 1.00 93.00 93 LEU A N 1
ATOM 708 C CA . LEU A 1 93 ? 11.610 -1.788 -10.243 1.00 93.00 93 LEU A CA 1
ATOM 709 C C . LEU A 1 93 ? 11.795 -3.301 -10.015 1.00 93.00 93 LEU A C 1
ATOM 711 O O . LEU A 1 93 ? 12.849 -3.846 -10.352 1.00 93.00 93 LEU A O 1
ATOM 715 N N . ALA A 1 94 ? 10.770 -3.977 -9.484 1.00 92.31 94 ALA A N 1
ATOM 716 C CA . ALA A 1 94 ? 10.742 -5.428 -9.305 1.00 92.31 94 ALA A CA 1
ATOM 717 C C . ALA A 1 94 ? 10.648 -6.184 -10.643 1.00 92.31 94 ALA A C 1
ATOM 719 O O . ALA A 1 94 ? 11.337 -7.183 -10.840 1.00 92.31 94 ALA A O 1
ATOM 720 N N . HIS A 1 95 ? 9.840 -5.716 -11.597 1.00 89.81 95 HIS A N 1
ATOM 721 C CA . HIS A 1 95 ? 9.777 -6.320 -12.932 1.00 89.81 95 HIS A CA 1
ATOM 722 C C . HIS A 1 95 ? 11.080 -6.120 -13.718 1.00 89.81 95 HIS A C 1
ATOM 724 O O . HIS A 1 95 ? 11.464 -6.989 -14.500 1.00 89.81 95 HIS A O 1
ATOM 730 N N . GLY A 1 96 ? 11.788 -5.011 -13.490 1.00 85.62 96 GLY A N 1
ATOM 731 C CA . GLY A 1 96 ? 13.097 -4.754 -14.090 1.00 85.62 96 GLY A CA 1
ATOM 732 C C . GLY A 1 96 ? 13.040 -4.516 -15.599 1.00 85.62 96 GLY A C 1
ATOM 733 O O . GLY A 1 96 ? 13.994 -4.837 -16.293 1.00 85.62 96 GLY A O 1
ATOM 734 N N . ARG A 1 97 ? 11.930 -3.986 -16.129 1.00 88.25 97 ARG A N 1
ATOM 735 C CA . ARG A 1 97 ? 11.786 -3.665 -17.559 1.00 88.25 97 ARG A CA 1
ATOM 736 C C . ARG A 1 97 ? 11.757 -2.149 -17.786 1.00 88.25 97 ARG A C 1
ATOM 738 O O . ARG A 1 97 ? 10.683 -1.554 -17.705 1.00 88.25 97 ARG A O 1
ATOM 745 N N . PRO A 1 98 ? 12.904 -1.508 -18.082 1.00 88.81 98 PRO A N 1
ATOM 746 C CA . PRO A 1 98 ? 12.940 -0.079 -18.390 1.00 88.81 98 PRO A CA 1
ATOM 747 C C . PRO A 1 98 ? 12.224 0.255 -19.708 1.00 88.81 98 PRO A C 1
ATOM 749 O O . PRO A 1 98 ? 11.780 1.387 -19.873 1.00 88.81 98 PRO A O 1
ATOM 752 N N . ASP A 1 99 ? 12.042 -0.720 -20.607 1.00 89.19 99 ASP A N 1
ATOM 753 C CA . ASP A 1 99 ? 11.327 -0.557 -21.882 1.00 89.19 99 ASP A CA 1
ATOM 754 C C . ASP A 1 99 ? 9.922 0.033 -21.704 1.00 89.19 99 ASP A C 1
ATOM 756 O O . ASP A 1 99 ? 9.476 0.827 -22.532 1.00 89.19 99 ASP A O 1
ATOM 760 N N . TYR A 1 100 ? 9.240 -0.284 -20.596 1.00 91.94 100 TYR A N 1
ATOM 761 C CA . TYR A 1 100 ? 7.916 0.264 -20.292 1.00 91.94 100 TYR A CA 1
ATOM 762 C C . TYR A 1 100 ? 7.926 1.792 -20.115 1.00 91.94 100 TYR A C 1
ATOM 764 O O . TYR A 1 100 ? 6.916 2.445 -20.351 1.00 91.94 100 TYR A O 1
ATOM 772 N N . LEU A 1 101 ? 9.063 2.385 -19.740 1.00 91.75 101 LEU A N 1
ATOM 773 C CA . LEU A 1 101 ? 9.229 3.839 -19.615 1.00 91.75 101 LEU A CA 1
ATOM 774 C C . LEU A 1 101 ? 9.602 4.516 -20.944 1.00 91.75 101 LEU A C 1
ATOM 776 O O . LEU A 1 101 ? 9.628 5.748 -21.027 1.00 91.75 101 LEU A O 1
ATOM 780 N N . LEU A 1 102 ? 9.912 3.727 -21.974 1.00 91.06 102 LEU A N 1
ATOM 781 C CA . LEU A 1 102 ? 10.350 4.198 -23.288 1.00 91.06 102 LEU A CA 1
ATOM 782 C C . LEU A 1 102 ? 9.256 4.022 -24.345 1.00 91.06 102 LEU A C 1
ATOM 784 O O . LEU A 1 102 ? 9.024 4.923 -25.146 1.00 91.06 102 LEU A O 1
ATOM 788 N N . ALA A 1 103 ? 8.575 2.876 -24.343 1.00 91.12 103 ALA A N 1
ATOM 789 C CA . ALA A 1 103 ? 7.555 2.545 -25.325 1.00 91.12 103 ALA A CA 1
ATOM 790 C C . ALA A 1 103 ? 6.235 3.270 -25.028 1.00 91.12 103 ALA A C 1
ATOM 792 O O . ALA A 1 103 ? 5.654 3.115 -23.955 1.00 91.12 103 ALA A O 1
ATOM 793 N N . GLN A 1 104 ? 5.723 4.010 -26.014 1.00 91.44 104 GLN A N 1
ATOM 794 C CA . GLN A 1 104 ? 4.579 4.911 -25.857 1.00 91.44 104 GLN A CA 1
ATOM 795 C C . GLN A 1 104 ? 3.322 4.314 -25.192 1.00 91.44 104 GLN A C 1
ATOM 797 O O . GLN A 1 104 ? 2.819 4.956 -24.271 1.00 91.44 104 GLN A O 1
ATOM 802 N N . PRO A 1 105 ? 2.810 3.117 -25.559 1.00 90.94 105 PRO A N 1
ATOM 803 C CA . PRO A 1 105 ? 1.580 2.606 -24.942 1.00 90.94 105 PRO A CA 1
ATOM 804 C C . PRO A 1 105 ? 1.736 2.349 -23.437 1.00 90.94 105 PRO A C 1
ATOM 806 O O . PRO A 1 105 ? 0.791 2.536 -22.677 1.00 90.94 105 PRO A O 1
ATOM 809 N N . TYR A 1 106 ? 2.937 1.982 -22.994 1.00 94.00 106 TYR A N 1
ATOM 810 C CA . TYR A 1 106 ? 3.258 1.791 -21.582 1.00 94.00 106 TYR A CA 1
ATOM 811 C C . TYR A 1 106 ? 3.566 3.122 -20.901 1.00 94.00 106 TYR A C 1
ATOM 813 O O . TYR A 1 106 ? 3.045 3.410 -19.823 1.00 94.00 106 TYR A O 1
ATOM 821 N N . ARG A 1 107 ? 4.372 3.961 -21.559 1.00 93.38 107 ARG A N 1
ATOM 822 C CA . ARG A 1 107 ? 4.802 5.255 -21.038 1.00 93.38 107 ARG A CA 1
ATOM 823 C C . ARG A 1 107 ? 3.616 6.165 -20.756 1.00 93.38 107 ARG A C 1
ATOM 825 O O . ARG A 1 107 ? 3.603 6.788 -19.706 1.00 93.38 107 ARG A O 1
ATOM 832 N N . THR A 1 108 ? 2.614 6.221 -21.633 1.00 94.00 108 THR A N 1
ATOM 833 C CA . THR A 1 108 ? 1.415 7.044 -21.409 1.00 94.00 108 THR A CA 1
ATOM 834 C C . THR A 1 108 ? 0.672 6.627 -20.137 1.00 94.00 108 THR A C 1
ATOM 836 O O . THR A 1 108 ? 0.285 7.487 -19.347 1.00 94.00 108 THR A O 1
ATOM 839 N N . LEU A 1 109 ? 0.527 5.321 -19.891 1.00 95.00 109 LEU A N 1
ATOM 840 C CA . LEU A 1 109 ? -0.116 4.803 -18.679 1.00 95.00 109 LEU A CA 1
ATOM 841 C C . LEU A 1 109 ? 0.722 5.086 -17.426 1.00 95.00 109 LEU A C 1
ATOM 843 O O . LEU A 1 109 ? 0.195 5.516 -16.402 1.00 95.00 109 LEU A O 1
ATOM 847 N N . LEU A 1 110 ? 2.038 4.896 -17.515 1.00 94.50 110 LEU A N 1
ATOM 848 C CA . LEU A 1 110 ? 2.959 5.180 -16.417 1.00 94.50 110 LEU A CA 1
ATOM 849 C C . LEU A 1 110 ? 3.048 6.675 -16.105 1.00 94.50 110 LEU A C 1
ATOM 851 O O . LEU A 1 110 ? 3.069 7.039 -14.935 1.00 94.50 110 LEU A O 1
ATOM 855 N N . ALA A 1 111 ? 3.041 7.548 -17.110 1.00 94.88 111 ALA A N 1
ATOM 856 C CA . ALA A 1 111 ? 3.065 8.996 -16.930 1.00 94.88 111 ALA A CA 1
ATOM 857 C C . ALA A 1 111 ? 1.766 9.517 -16.305 1.00 94.88 111 ALA A C 1
ATOM 859 O O . ALA A 1 111 ? 1.822 10.432 -15.487 1.00 94.88 111 ALA A O 1
ATOM 860 N N . ALA A 1 112 ? 0.616 8.908 -16.610 1.00 94.00 112 ALA A N 1
ATOM 861 C CA . ALA A 1 112 ? -0.642 9.230 -15.936 1.00 94.00 112 ALA A CA 1
ATOM 862 C C . ALA A 1 112 ? -0.597 8.912 -14.430 1.00 94.00 112 ALA A C 1
ATOM 864 O O . ALA A 1 112 ? -1.197 9.629 -13.634 1.00 94.00 112 ALA A O 1
ATOM 865 N N . GLN A 1 113 ? 0.144 7.871 -14.036 1.00 93.50 113 GLN A N 1
ATOM 866 C CA . GLN A 1 113 ? 0.270 7.460 -12.637 1.00 93.50 113 GLN A CA 1
ATOM 867 C C . GLN A 1 113 ? 1.408 8.180 -11.892 1.00 93.50 113 GLN A C 1
ATOM 869 O O . GLN A 1 113 ? 1.254 8.546 -10.732 1.00 93.50 113 GLN A O 1
ATOM 874 N N . LEU A 1 114 ? 2.567 8.339 -12.534 1.00 93.25 114 LEU A N 1
ATOM 875 C CA . LEU A 1 114 ? 3.837 8.755 -11.922 1.00 93.25 114 LEU A CA 1
ATOM 876 C C . LEU A 1 114 ? 4.241 10.192 -12.288 1.00 93.25 114 LEU A C 1
ATOM 878 O O . LEU A 1 114 ? 5.165 10.747 -11.694 1.00 93.25 114 LEU A O 1
ATOM 882 N N . GLY A 1 115 ? 3.603 10.778 -13.302 1.00 93.56 115 GLY A N 1
ATOM 883 C CA . GLY A 1 115 ? 4.062 11.991 -13.971 1.00 93.56 115 GLY A CA 1
ATOM 884 C C . GLY A 1 115 ? 5.258 11.750 -14.902 1.00 93.56 115 GLY A C 1
ATOM 885 O O . GLY A 1 115 ? 6.003 10.773 -14.781 1.00 93.56 115 GLY A O 1
ATOM 886 N N . GLU A 1 116 ? 5.482 12.682 -15.831 1.00 93.25 116 GLU A N 1
ATOM 887 C CA . GLU A 1 116 ? 6.618 12.624 -16.768 1.00 93.25 116 GLU A CA 1
ATOM 888 C C . GLU A 1 116 ? 7.970 12.683 -16.046 1.00 93.25 116 GLU A C 1
ATOM 890 O O . GLU A 1 116 ? 8.889 11.920 -16.355 1.00 93.25 116 GLU A O 1
ATOM 895 N N . GLN A 1 117 ? 8.084 13.550 -15.033 1.00 92.12 117 GLN A N 1
ATOM 896 C CA . GLN A 1 117 ? 9.295 13.651 -14.220 1.00 92.12 117 GLN A CA 1
ATOM 897 C C . GLN A 1 117 ? 9.565 12.350 -13.455 1.00 92.12 117 GLN A C 1
ATOM 899 O O . GLN A 1 117 ? 10.705 11.879 -13.438 1.00 92.12 117 GLN A O 1
ATOM 904 N N . GLY A 1 118 ? 8.524 11.736 -12.886 1.00 92.56 118 GLY A N 1
ATOM 905 C CA . GLY A 1 118 ? 8.658 10.470 -12.177 1.00 92.56 118 GLY A CA 1
ATOM 906 C C . GLY A 1 118 ? 9.106 9.335 -13.099 1.00 92.56 118 GLY A C 1
ATOM 907 O O . GLY A 1 118 ? 10.003 8.566 -12.749 1.00 92.56 118 GLY A O 1
ATOM 908 N N . CYS A 1 119 ? 8.575 9.285 -14.325 1.00 94.00 119 CYS A N 1
ATOM 909 C CA . CYS A 1 119 ? 9.026 8.339 -15.345 1.00 94.00 119 CYS A CA 1
ATOM 910 C C . CYS A 1 119 ? 10.510 8.529 -15.697 1.00 94.00 119 CYS A C 1
ATOM 912 O O . CYS A 1 119 ? 11.252 7.550 -15.781 1.00 94.00 119 CYS A O 1
ATOM 914 N N . ALA A 1 120 ? 10.969 9.774 -15.862 1.00 92.75 120 ALA A N 1
ATOM 915 C CA . ALA A 1 120 ? 12.372 10.067 -16.157 1.00 92.75 120 ALA A CA 1
ATOM 916 C C . ALA A 1 120 ? 13.312 9.645 -15.011 1.00 92.75 120 ALA A C 1
ATOM 918 O O . ALA A 1 120 ? 14.356 9.035 -15.250 1.00 92.75 120 ALA A O 1
ATOM 919 N N . GLN A 1 121 ? 12.929 9.918 -13.762 1.00 92.69 121 GLN A N 1
ATOM 920 C CA . GLN A 1 121 ? 13.711 9.530 -12.586 1.00 92.69 121 GLN A CA 1
ATOM 921 C C . GLN A 1 121 ? 13.747 8.009 -12.395 1.00 92.69 121 GLN A C 1
ATOM 923 O O . GLN A 1 121 ? 14.803 7.454 -12.092 1.00 92.69 121 GLN A O 1
ATOM 928 N N . LEU A 1 122 ? 12.632 7.312 -12.627 1.00 92.12 122 LEU A N 1
ATOM 929 C CA . LEU A 1 122 ? 12.600 5.849 -12.574 1.00 92.12 122 LEU A CA 1
ATOM 930 C C . LEU A 1 122 ? 13.414 5.208 -13.689 1.00 92.12 122 LEU A C 1
ATOM 932 O O . LEU A 1 122 ? 14.077 4.202 -13.443 1.00 92.12 122 LEU A O 1
ATOM 936 N N . LEU A 1 123 ? 13.429 5.804 -14.882 1.00 92.06 123 LEU A N 1
ATOM 937 C CA . LEU A 1 123 ? 14.262 5.326 -15.980 1.00 92.06 123 LEU A CA 1
ATOM 938 C C . LEU A 1 123 ? 15.742 5.395 -15.593 1.00 92.06 123 LEU A C 1
ATOM 940 O O . LEU A 1 123 ? 16.472 4.430 -15.806 1.00 92.06 123 LEU A O 1
ATOM 944 N N . ALA A 1 124 ? 16.166 6.490 -14.957 1.00 90.31 124 ALA A N 1
ATOM 945 C CA . ALA A 1 124 ? 17.524 6.621 -14.437 1.00 90.31 124 ALA A CA 1
ATOM 946 C C . ALA A 1 124 ? 17.848 5.566 -13.360 1.00 90.31 124 ALA A C 1
ATOM 948 O O . ALA A 1 124 ? 18.957 5.042 -13.342 1.00 90.31 124 ALA A O 1
ATOM 949 N N . LEU A 1 125 ? 16.887 5.209 -12.498 1.00 88.00 125 LEU A N 1
ATOM 950 C CA . LEU A 1 125 ? 17.064 4.164 -11.477 1.00 88.00 125 LEU A CA 1
ATOM 951 C C . LEU A 1 125 ? 17.087 2.737 -12.050 1.00 88.00 125 LEU A C 1
ATOM 953 O O . LEU A 1 125 ? 17.704 1.852 -11.455 1.00 88.00 125 LEU A O 1
ATOM 957 N N . CYS A 1 126 ? 16.393 2.498 -13.164 1.00 85.38 126 CYS A N 1
ATOM 958 C CA . CYS A 1 126 ? 16.239 1.169 -13.759 1.00 85.38 126 CYS A CA 1
ATOM 959 C C . CYS A 1 126 ? 17.240 0.875 -14.881 1.00 85.38 126 CYS A C 1
ATOM 961 O O . CYS A 1 126 ? 17.358 -0.284 -15.266 1.00 85.38 126 CYS A O 1
ATOM 963 N N . ARG A 1 127 ? 17.946 1.886 -15.408 1.00 81.44 127 ARG A N 1
ATOM 964 C CA . ARG A 1 127 ? 18.808 1.761 -16.596 1.00 81.44 127 ARG A CA 1
ATOM 965 C C . ARG A 1 127 ? 19.811 0.608 -16.507 1.00 81.44 127 ARG A C 1
ATOM 967 O O . ARG A 1 127 ? 19.962 -0.121 -17.478 1.00 81.44 127 ARG A O 1
ATOM 974 N N . ASP A 1 128 ? 20.449 0.434 -15.354 1.00 79.88 128 ASP A N 1
ATOM 975 C CA . ASP A 1 128 ? 21.515 -0.563 -15.173 1.00 79.88 128 ASP A CA 1
ATOM 976 C C . ASP A 1 128 ? 21.004 -1.888 -14.585 1.00 79.88 128 ASP A C 1
ATOM 978 O O . ASP A 1 128 ? 21.787 -2.764 -14.211 1.00 79.88 128 ASP A O 1
ATOM 982 N N . ARG A 1 129 ? 19.681 -2.050 -14.459 1.00 78.31 129 ARG A N 1
ATOM 983 C CA . ARG A 1 129 ? 19.088 -3.274 -13.918 1.00 78.31 129 ARG A CA 1
ATOM 984 C C . ARG A 1 129 ? 18.865 -4.314 -15.011 1.00 78.31 129 ARG A C 1
ATOM 986 O O . ARG A 1 129 ? 18.496 -3.970 -16.132 1.00 78.31 129 ARG A O 1
ATOM 993 N N . PRO A 1 130 ? 19.033 -5.604 -14.685 1.00 74.75 130 PRO A N 1
ATOM 994 C CA . PRO A 1 130 ? 18.840 -6.659 -15.659 1.00 74.75 130 PRO A CA 1
ATOM 995 C C . PRO A 1 130 ? 17.357 -6.798 -16.029 1.00 74.75 130 PRO A C 1
ATOM 997 O O . PRO A 1 130 ? 16.484 -6.883 -15.162 1.00 74.75 130 PRO A O 1
ATOM 1000 N N . VAL A 1 131 ? 17.092 -6.894 -17.331 1.00 77.38 131 VAL A N 1
ATOM 1001 C CA . VAL A 1 131 ? 15.755 -7.158 -17.871 1.00 77.38 131 VAL A CA 1
ATOM 1002 C C . VAL A 1 131 ? 15.404 -8.620 -17.637 1.00 77.38 131 VAL A C 1
ATOM 1004 O O . VAL A 1 131 ? 15.935 -9.504 -18.304 1.00 77.38 131 VAL A O 1
ATOM 1007 N N . ARG A 1 132 ? 14.557 -8.886 -16.636 1.00 75.44 132 ARG A N 1
ATOM 1008 C CA . ARG A 1 132 ? 14.215 -10.262 -16.215 1.00 75.44 132 ARG A CA 1
ATOM 1009 C C . ARG A 1 132 ? 12.717 -10.542 -16.116 1.00 75.44 132 ARG A C 1
ATOM 1011 O O . ARG A 1 132 ? 12.330 -11.703 -16.039 1.00 75.44 132 ARG A O 1
ATOM 1018 N N . GLY A 1 133 ? 11.875 -9.511 -16.056 1.00 79.12 133 GLY A N 1
ATOM 1019 C CA . GLY A 1 133 ? 10.429 -9.682 -15.941 1.00 79.12 133 GLY A CA 1
ATOM 1020 C C . GLY A 1 133 ? 9.788 -10.120 -17.262 1.00 79.12 133 GLY A C 1
ATOM 1021 O O . GLY A 1 133 ? 10.282 -9.749 -18.326 1.00 79.12 133 GLY A O 1
ATOM 1022 N N . PRO A 1 134 ? 8.673 -10.864 -17.218 1.00 83.44 134 PRO A N 1
ATOM 1023 C CA . PRO A 1 134 ? 7.897 -11.161 -18.415 1.00 83.44 134 PRO A CA 1
ATOM 1024 C C . PRO A 1 134 ? 7.222 -9.905 -18.967 1.00 83.44 134 PRO A C 1
ATOM 1026 O O . PRO A 1 134 ? 7.052 -8.903 -18.261 1.00 83.44 134 PRO A O 1
ATOM 1029 N N . ASP A 1 135 ? 6.849 -9.975 -20.243 1.00 87.00 135 ASP A N 1
ATOM 1030 C CA . ASP A 1 135 ? 6.080 -8.926 -20.899 1.00 87.00 135 ASP A CA 1
ATOM 1031 C C . ASP A 1 135 ? 4.649 -8.879 -20.367 1.00 87.00 135 ASP A C 1
ATOM 1033 O O . ASP A 1 135 ? 3.999 -9.910 -20.183 1.00 87.00 135 ASP A O 1
ATOM 1037 N N . LEU A 1 136 ? 4.180 -7.669 -20.091 1.00 90.12 136 LEU A N 1
ATOM 1038 C CA . LEU A 1 136 ? 2.826 -7.392 -19.642 1.00 90.12 136 LEU A CA 1
ATOM 1039 C C . LEU A 1 136 ? 2.097 -6.665 -20.763 1.00 90.12 136 LEU A C 1
ATOM 1041 O O . LEU A 1 136 ? 2.677 -5.825 -21.449 1.00 90.12 136 LEU A O 1
ATOM 1045 N N . ALA A 1 137 ? 0.813 -6.956 -20.936 1.00 90.50 137 ALA A N 1
ATOM 1046 C CA . ALA A 1 137 ? -0.017 -6.175 -21.839 1.00 90.50 137 ALA A CA 1
ATOM 1047 C C . ALA A 1 137 ? -0.242 -4.762 -21.251 1.00 90.50 137 ALA A C 1
ATOM 1049 O O . ALA A 1 137 ? -0.388 -4.638 -20.028 1.00 90.50 137 ALA A O 1
ATOM 1050 N N . PRO A 1 138 ? -0.268 -3.693 -22.075 1.00 90.06 138 PRO A N 1
ATOM 1051 C CA . PRO A 1 138 ? -0.421 -2.324 -21.581 1.00 90.06 138 PRO A CA 1
ATOM 1052 C C . PRO A 1 138 ? -1.648 -2.130 -20.680 1.00 90.06 138 PRO A C 1
ATOM 1054 O O . PRO A 1 138 ? -1.537 -1.519 -19.623 1.00 90.06 138 PRO A O 1
ATOM 1057 N N . ASP A 1 139 ? -2.793 -2.719 -21.033 1.00 89.69 139 ASP A N 1
ATOM 1058 C CA . ASP A 1 139 ? -4.063 -2.609 -20.300 1.00 89.69 139 ASP A CA 1
ATOM 1059 C C . ASP A 1 139 ? -4.014 -3.183 -18.875 1.00 89.69 139 ASP A C 1
ATOM 1061 O O . ASP A 1 139 ? -4.830 -2.809 -18.036 1.00 89.69 139 ASP A O 1
ATOM 1065 N N . ARG A 1 140 ? -3.054 -4.068 -18.581 1.00 90.69 140 ARG A N 1
ATOM 1066 C CA . ARG A 1 140 ? -2.862 -4.685 -17.256 1.00 90.69 140 ARG A CA 1
ATOM 1067 C C . ARG A 1 140 ? -1.625 -4.194 -16.527 1.00 90.69 140 ARG A C 1
ATOM 1069 O O . ARG A 1 140 ? -1.386 -4.611 -15.397 1.00 90.69 140 ARG A O 1
ATOM 1076 N N . LEU A 1 141 ? -0.839 -3.321 -17.155 1.00 93.38 141 LEU A N 1
ATOM 1077 C CA . LEU A 1 141 ? 0.468 -2.921 -16.651 1.00 93.38 141 LEU A CA 1
ATOM 1078 C C . LEU A 1 141 ? 0.376 -2.332 -15.241 1.00 93.38 141 LEU A C 1
ATOM 1080 O O . LEU A 1 141 ? 1.049 -2.815 -14.339 1.00 93.38 141 LEU A O 1
ATOM 1084 N N . VAL A 1 142 ? -0.442 -1.296 -15.040 1.00 94.50 142 VAL A N 1
ATOM 1085 C CA . VAL A 1 142 ? -0.465 -0.552 -13.768 1.00 94.50 142 VAL A CA 1
ATOM 1086 C C . VAL A 1 142 ? -0.902 -1.444 -12.609 1.00 94.50 142 VAL A C 1
ATOM 1088 O O . VAL A 1 142 ? -0.250 -1.433 -11.567 1.00 94.50 142 VAL A O 1
ATOM 1091 N N . ASP A 1 143 ? -1.934 -2.265 -12.801 1.00 93.25 143 ASP A N 1
ATOM 1092 C CA . ASP A 1 143 ? -2.409 -3.194 -11.772 1.00 93.25 143 ASP A CA 1
ATOM 1093 C C . ASP A 1 143 ? -1.369 -4.277 -11.467 1.00 93.25 143 ASP A C 1
ATOM 1095 O O . ASP A 1 143 ? -1.084 -4.555 -10.301 1.00 93.25 143 ASP A O 1
ATOM 1099 N N . ALA A 1 144 ? -0.723 -4.823 -12.502 1.00 93.62 144 ALA A N 1
ATOM 1100 C CA . ALA A 1 144 ? 0.328 -5.817 -12.327 1.00 93.62 144 ALA A CA 1
ATOM 1101 C C . ALA A 1 144 ? 1.535 -5.266 -11.562 1.00 93.62 144 ALA A C 1
ATOM 1103 O O . ALA A 1 144 ? 2.044 -5.916 -10.644 1.00 93.62 144 ALA A O 1
ATOM 1104 N N . LEU A 1 145 ? 1.958 -4.043 -11.887 1.00 95.00 145 LEU A N 1
ATOM 1105 C CA . LEU A 1 145 ? 3.031 -3.358 -11.177 1.00 95.00 145 LEU A CA 1
ATOM 1106 C C . LEU A 1 145 ? 2.616 -3.008 -9.743 1.00 95.00 145 LEU A C 1
ATOM 1108 O O . LEU A 1 145 ? 3.393 -3.250 -8.820 1.00 95.00 145 LEU A O 1
ATOM 1112 N N . ARG A 1 146 ? 1.397 -2.504 -9.519 1.00 95.38 146 ARG A N 1
ATOM 1113 C CA . ARG A 1 146 ? 0.880 -2.234 -8.168 1.00 95.38 146 ARG A CA 1
ATOM 1114 C C . ARG A 1 146 ? 0.964 -3.486 -7.299 1.00 95.38 146 ARG A C 1
ATOM 1116 O O . ARG A 1 146 ? 1.515 -3.434 -6.201 1.00 95.38 146 ARG A O 1
ATOM 1123 N N . ASP A 1 147 ? 0.496 -4.622 -7.801 1.00 94.44 147 ASP A N 1
ATOM 1124 C CA . ASP A 1 147 ? 0.521 -5.878 -7.055 1.00 94.44 147 ASP A CA 1
ATOM 1125 C C . ASP A 1 147 ? 1.929 -6.418 -6.841 1.00 94.44 147 ASP A C 1
ATOM 1127 O O . ASP A 1 147 ? 2.242 -6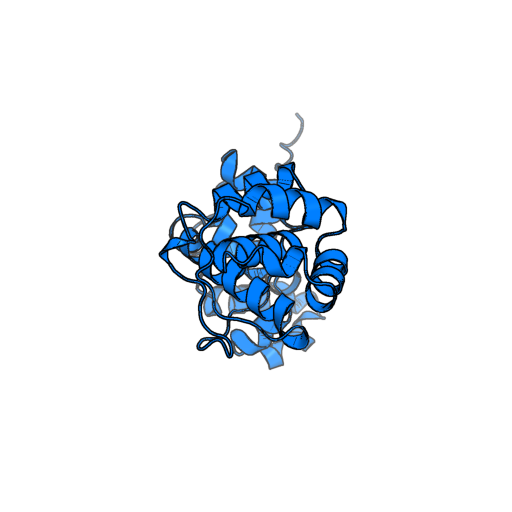.897 -5.748 1.00 94.44 147 ASP A O 1
ATOM 1131 N N . ALA A 1 148 ? 2.796 -6.340 -7.852 1.00 93.75 148 ALA A N 1
ATOM 1132 C CA . ALA A 1 148 ? 4.192 -6.741 -7.718 1.00 93.75 148 ALA A CA 1
ATOM 1133 C C . ALA A 1 148 ? 4.903 -5.906 -6.642 1.00 93.75 148 ALA A C 1
ATOM 1135 O O . ALA A 1 148 ? 5.569 -6.460 -5.763 1.00 93.75 148 ALA A O 1
ATOM 1136 N N . GLY A 1 149 ? 4.706 -4.585 -6.661 1.00 95.31 149 GLY A N 1
ATOM 1137 C CA . GLY A 1 149 ? 5.253 -3.667 -5.669 1.00 95.31 149 GLY A CA 1
ATOM 1138 C C . GLY A 1 149 ? 4.680 -3.909 -4.277 1.00 95.31 149 GLY A C 1
ATOM 1139 O O . GLY A 1 149 ? 5.434 -4.021 -3.314 1.00 95.31 149 GLY A O 1
ATOM 1140 N N . ALA A 1 150 ? 3.362 -4.069 -4.151 1.00 95.19 150 ALA A N 1
ATOM 1141 C CA . ALA A 1 150 ? 2.716 -4.338 -2.871 1.00 95.19 150 ALA A CA 1
ATOM 1142 C C . ALA A 1 150 ? 3.155 -5.691 -2.298 1.00 95.19 150 ALA A C 1
ATOM 1144 O O . ALA A 1 150 ? 3.346 -5.813 -1.088 1.00 95.19 150 ALA A O 1
ATOM 1145 N N . ARG A 1 151 ? 3.360 -6.705 -3.146 1.00 93.81 151 ARG A N 1
ATOM 1146 C CA . ARG A 1 151 ? 3.849 -8.024 -2.731 1.00 93.81 151 ARG A CA 1
ATOM 1147 C C . ARG A 1 151 ? 5.285 -7.962 -2.237 1.00 93.81 151 ARG A C 1
ATOM 1149 O O . ARG A 1 151 ? 5.548 -8.479 -1.153 1.00 93.81 151 ARG A O 1
ATOM 1156 N N . TRP A 1 152 ? 6.172 -7.294 -2.977 1.00 94.44 152 TRP A N 1
ATOM 1157 C CA . TRP A 1 152 ? 7.539 -7.064 -2.514 1.00 94.44 152 TRP A CA 1
ATOM 1158 C C . TRP A 1 152 ? 7.537 -6.257 -1.214 1.00 94.44 152 TRP A C 1
ATOM 1160 O O . TRP A 1 152 ? 8.183 -6.639 -0.251 1.00 94.44 152 TRP A O 1
ATOM 1170 N N . TRP A 1 153 ? 6.732 -5.201 -1.104 1.00 95.19 153 TRP A N 1
ATOM 1171 C CA . TRP A 1 153 ? 6.692 -4.410 0.122 1.00 95.19 153 TRP A CA 1
ATOM 1172 C C . TRP A 1 153 ? 6.142 -5.158 1.336 1.00 95.19 153 TRP A C 1
ATOM 1174 O O . TRP A 1 153 ? 6.661 -5.020 2.445 1.00 95.19 153 TRP A O 1
ATOM 1184 N N . ARG A 1 154 ? 5.141 -6.022 1.148 1.00 91.94 154 ARG A N 1
ATOM 1185 C CA . ARG A 1 154 ? 4.591 -6.835 2.238 1.00 91.94 154 ARG A CA 1
ATOM 1186 C C . ARG A 1 154 ? 5.590 -7.839 2.816 1.00 91.94 154 ARG A C 1
ATOM 1188 O O . ARG A 1 154 ? 5.357 -8.284 3.939 1.00 91.94 154 ARG A O 1
ATOM 1195 N N . THR A 1 155 ? 6.714 -8.145 2.159 1.00 91.62 155 THR A N 1
ATOM 1196 C CA . THR A 1 155 ? 7.776 -8.950 2.795 1.00 91.62 155 THR A CA 1
ATOM 1197 C C . THR A 1 155 ? 8.361 -8.242 4.021 1.00 91.62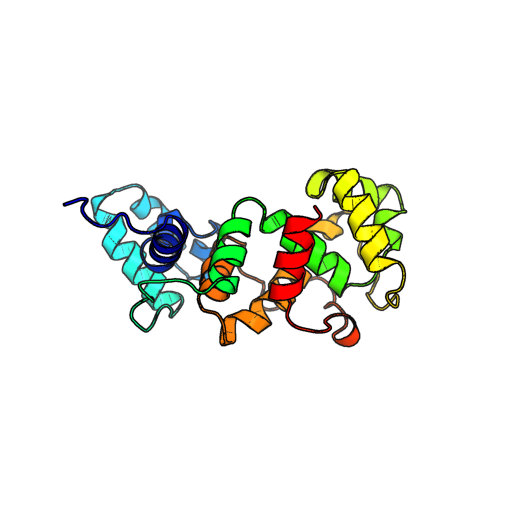 155 THR A C 1
ATOM 1199 O O . THR A 1 155 ? 8.706 -8.893 5.005 1.00 91.62 155 THR A O 1
ATOM 1202 N N . ASP A 1 156 ? 8.376 -6.905 4.027 1.00 91.50 156 ASP A N 1
ATOM 1203 C CA . ASP A 1 156 ? 8.812 -6.100 5.174 1.00 91.50 156 ASP A CA 1
ATOM 1204 C C . ASP A 1 156 ? 7.740 -6.003 6.276 1.00 91.50 156 ASP A C 1
ATOM 1206 O O . ASP A 1 156 ? 8.040 -5.647 7.422 1.00 91.50 156 ASP A O 1
ATOM 1210 N N . ALA A 1 157 ? 6.480 -6.340 5.974 1.00 86.25 157 ALA A N 1
ATOM 1211 C CA . ALA A 1 157 ? 5.372 -6.240 6.924 1.00 86.25 157 ALA A CA 1
ATOM 1212 C C . ALA A 1 157 ? 5.519 -7.207 8.105 1.00 86.25 157 ALA A C 1
ATOM 1214 O O . ALA A 1 157 ? 4.916 -6.978 9.157 1.00 86.25 157 ALA A O 1
ATOM 1215 N N . ALA A 1 158 ? 6.302 -8.283 7.962 1.00 84.06 158 ALA A N 1
ATOM 1216 C CA . ALA A 1 158 ? 6.613 -9.211 9.048 1.00 84.06 158 ALA A CA 1
ATOM 1217 C C . ALA A 1 158 ? 7.340 -8.507 10.207 1.00 84.06 158 ALA A C 1
ATOM 1219 O O . ALA A 1 158 ? 7.015 -8.752 11.368 1.00 84.06 158 ALA A O 1
ATOM 1220 N N . VAL A 1 159 ? 8.253 -7.588 9.878 1.00 85.88 159 VAL A N 1
ATOM 1221 C CA . VAL A 1 159 ? 9.162 -6.927 10.828 1.00 85.88 159 VAL A CA 1
ATOM 1222 C C . VAL A 1 159 ? 8.754 -5.494 11.174 1.00 85.88 159 VAL A C 1
ATOM 1224 O O . VAL A 1 159 ? 9.178 -4.968 12.199 1.00 85.88 159 VAL A O 1
ATOM 1227 N N . CYS A 1 160 ? 7.928 -4.845 10.348 1.00 90.25 160 CYS A N 1
ATOM 1228 C CA . CYS A 1 160 ? 7.532 -3.452 10.535 1.00 90.25 160 CYS A CA 1
ATOM 1229 C C . CYS A 1 160 ? 6.008 -3.302 10.617 1.00 90.25 160 CYS A C 1
ATOM 1231 O O . CYS A 1 160 ? 5.288 -3.465 9.629 1.00 90.25 160 CYS A O 1
ATOM 1233 N N . LEU A 1 161 ? 5.508 -2.917 11.795 1.00 90.50 161 LEU A N 1
ATOM 1234 C CA . LEU A 1 161 ? 4.078 -2.687 12.000 1.00 90.50 161 LEU A CA 1
ATOM 1235 C C . LEU A 1 161 ? 3.548 -1.502 11.179 1.00 90.50 161 LEU A C 1
ATOM 1237 O O . LEU A 1 161 ? 2.436 -1.589 10.669 1.00 90.50 161 LEU A O 1
ATOM 1241 N N . ALA A 1 162 ? 4.335 -0.434 11.003 1.00 93.31 162 ALA A N 1
ATOM 1242 C CA . ALA A 1 162 ? 3.951 0.696 10.154 1.00 93.31 162 ALA A CA 1
ATOM 1243 C C . ALA A 1 162 ? 3.723 0.253 8.704 1.00 93.31 162 ALA A C 1
ATOM 1245 O O . ALA A 1 162 ? 2.691 0.575 8.127 1.00 93.31 162 ALA A O 1
ATOM 1246 N N . THR A 1 163 ? 4.618 -0.579 8.162 1.00 94.56 163 THR A N 1
ATOM 1247 C CA . THR A 1 163 ? 4.442 -1.195 6.837 1.00 94.56 163 THR A CA 1
ATOM 1248 C C . THR A 1 163 ? 3.170 -2.036 6.782 1.00 94.56 163 THR A C 1
ATOM 1250 O O . THR A 1 163 ? 2.364 -1.888 5.868 1.00 94.56 163 THR A O 1
ATOM 1253 N N . ARG A 1 164 ? 2.937 -2.887 7.789 1.00 94.69 164 ARG A N 1
ATOM 1254 C CA . ARG A 1 164 ? 1.732 -3.726 7.837 1.00 94.69 164 ARG A CA 1
ATOM 1255 C C . ARG A 1 164 ? 0.449 -2.892 7.867 1.00 94.69 164 ARG A C 1
ATOM 1257 O O . ARG A 1 164 ? -0.486 -3.201 7.138 1.00 94.69 164 ARG A O 1
ATOM 1264 N N . LEU A 1 165 ? 0.413 -1.829 8.668 1.00 95.88 165 LEU A N 1
ATOM 1265 C CA . LEU A 1 165 ? -0.733 -0.925 8.774 1.00 95.88 165 LEU A CA 1
ATOM 1266 C C . LEU A 1 165 ? -0.947 -0.117 7.492 1.00 95.88 165 LEU A C 1
ATOM 1268 O O . LEU A 1 165 ? -2.061 -0.102 6.974 1.00 95.88 165 LEU A O 1
ATOM 1272 N N . LEU A 1 166 ? 0.104 0.480 6.932 1.00 96.44 166 LEU A N 1
ATOM 1273 C CA . LEU A 1 166 ? 0.013 1.212 5.669 1.00 96.44 166 LEU A CA 1
ATOM 1274 C C . LEU A 1 166 ? -0.394 0.302 4.503 1.00 96.44 166 LEU A C 1
ATOM 1276 O O . LEU A 1 166 ? -1.140 0.724 3.632 1.00 96.44 166 LEU A O 1
ATOM 1280 N N . SER A 1 167 ? -0.009 -0.976 4.505 1.00 95.38 167 SER A N 1
ATOM 1281 C CA . SER A 1 167 ? -0.446 -1.911 3.458 1.00 95.38 167 SER A CA 1
ATOM 1282 C C . SER A 1 167 ? -1.968 -2.109 3.395 1.00 95.38 167 SER A C 1
ATOM 1284 O O . SER A 1 167 ? -2.465 -2.604 2.385 1.00 95.38 167 SER A O 1
ATOM 1286 N N . THR A 1 168 ? -2.705 -1.717 4.447 1.00 96.19 168 THR A N 1
ATOM 1287 C CA . THR A 1 168 ? -4.176 -1.759 4.470 1.00 96.19 168 THR A CA 1
ATOM 1288 C C . THR A 1 168 ? -4.832 -0.575 3.770 1.00 96.19 168 THR A C 1
ATOM 1290 O O . THR A 1 168 ? -6.006 -0.669 3.436 1.00 96.19 168 THR A O 1
ATOM 1293 N N . VAL A 1 169 ? -4.099 0.514 3.501 1.00 96.31 169 VAL A N 1
ATOM 1294 C CA . VAL A 1 169 ? -4.621 1.629 2.687 1.00 96.31 169 VAL A CA 1
ATOM 1295 C C . VAL A 1 169 ? -4.589 1.315 1.187 1.00 96.31 169 VAL A C 1
ATOM 1297 O O . VAL A 1 169 ? -5.180 2.033 0.390 1.00 96.31 169 VAL A O 1
ATOM 1300 N N . LEU A 1 170 ? -3.914 0.226 0.811 1.00 95.19 170 LEU A N 1
ATOM 1301 C CA . LEU A 1 170 ? -3.868 -0.319 -0.542 1.00 95.19 170 LEU A CA 1
ATOM 1302 C C . LEU A 1 170 ? -4.853 -1.488 -0.679 1.00 95.19 170 LEU A C 1
ATOM 1304 O O . LEU A 1 170 ? -5.194 -2.113 0.337 1.00 95.19 170 LEU A O 1
ATOM 1308 N N . PRO A 1 171 ? -5.257 -1.841 -1.912 1.00 94.25 171 PRO A N 1
ATOM 1309 C CA . PRO A 1 171 ? -6.059 -3.031 -2.155 1.00 94.25 171 PRO A CA 1
ATOM 1310 C C . PRO A 1 171 ? -5.437 -4.298 -1.526 1.00 94.25 171 PRO A C 1
ATOM 1312 O O . PRO A 1 171 ? -4.206 -4.446 -1.452 1.00 94.25 171 PRO A O 1
ATOM 1315 N N . PRO A 1 172 ? -6.256 -5.238 -1.029 1.00 94.06 172 PRO A N 1
ATOM 1316 C CA . PRO A 1 172 ? -5.770 -6.549 -0.631 1.00 94.06 172 PRO A CA 1
ATOM 1317 C C . PRO A 1 172 ? -5.197 -7.272 -1.857 1.00 94.06 172 PRO A C 1
ATOM 1319 O O . PRO A 1 172 ? -5.771 -7.237 -2.939 1.00 94.06 172 PRO A O 1
ATOM 1322 N N . LEU A 1 173 ? -4.049 -7.932 -1.685 1.00 91.75 173 LEU A N 1
ATOM 1323 C CA . LEU A 1 173 ? -3.443 -8.708 -2.762 1.00 91.75 173 LEU A CA 1
ATOM 1324 C C . LEU A 1 173 ? -4.269 -9.971 -3.030 1.00 91.75 173 LEU A C 1
ATOM 1326 O O . LEU A 1 173 ? -4.650 -10.647 -2.068 1.00 91.75 173 LEU A O 1
ATOM 1330 N N . PRO A 1 174 ? -4.442 -10.361 -4.300 1.00 86.19 174 PRO A N 1
ATOM 1331 C CA . PRO A 1 174 ? -5.023 -11.644 -4.639 1.00 86.19 174 PRO A CA 1
ATOM 1332 C C . PRO A 1 174 ? -4.107 -12.785 -4.173 1.00 86.19 174 PRO A C 1
ATOM 1334 O O . PRO A 1 174 ? -2.868 -12.701 -4.220 1.00 86.19 174 PRO A O 1
ATOM 1337 N N . SER A 1 175 ? -4.732 -13.884 -3.742 1.00 79.00 175 SER A N 1
ATOM 1338 C CA . SER A 1 175 ? -4.036 -15.120 -3.361 1.00 79.00 175 SER A CA 1
ATOM 1339 C C . SER A 1 175 ? -3.237 -15.692 -4.533 1.00 79.00 175 SER A C 1
ATOM 1341 O O . SER A 1 175 ? -2.119 -16.163 -4.339 1.00 79.00 175 SER A O 1
ATOM 1343 N N . SER A 1 176 ? -3.784 -15.586 -5.747 1.00 82.00 176 SER A N 1
ATOM 1344 C CA . SER A 1 176 ? -3.121 -15.936 -7.000 1.00 82.00 176 SER A CA 1
ATOM 1345 C C . SER A 1 176 ? -3.186 -14.735 -7.948 1.00 82.00 176 SER A C 1
ATOM 1347 O O . SER A 1 176 ? -4.290 -14.342 -8.331 1.00 82.00 176 SER A O 1
ATOM 1349 N N . PRO A 1 177 ? -2.051 -14.087 -8.270 1.00 81.75 177 PRO A N 1
ATOM 1350 C CA . PRO A 1 177 ? -2.055 -12.980 -9.213 1.00 81.75 177 PRO A CA 1
ATOM 1351 C C . PRO A 1 177 ? -2.365 -13.503 -10.627 1.00 81.75 177 PRO A C 1
ATOM 1353 O O . PRO A 1 177 ? -1.831 -14.541 -11.018 1.00 81.75 177 PRO A O 1
ATOM 1356 N N . PRO A 1 178 ? -3.181 -12.792 -11.424 1.00 84.56 178 PRO A N 1
ATOM 1357 C CA . PRO A 1 178 ? -3.478 -13.194 -12.799 1.00 84.56 178 PRO A CA 1
ATOM 1358 C C . PRO A 1 178 ? -2.350 -12.831 -13.784 1.00 84.56 178 PRO A C 1
ATOM 1360 O O . PRO A 1 178 ? -2.462 -13.083 -14.980 1.00 84.56 178 PRO A O 1
ATOM 1363 N N . TRP A 1 179 ? -1.257 -12.253 -13.285 1.00 86.19 179 TRP A N 1
ATOM 1364 C CA . TRP A 1 179 ? -0.025 -11.962 -14.013 1.00 86.19 179 TRP A CA 1
ATOM 1365 C C . TRP A 1 179 ? 1.158 -12.712 -13.395 1.00 86.19 179 TRP A C 1
ATOM 1367 O O . TRP A 1 179 ? 1.139 -13.048 -12.204 1.00 86.19 179 TRP A O 1
ATOM 1377 N N . PRO A 1 180 ? 2.225 -12.945 -14.175 1.00 85.38 180 PRO A N 1
ATOM 1378 C CA . PRO A 1 180 ? 3.425 -13.571 -13.649 1.00 85.38 180 PRO A CA 1
ATOM 1379 C C . PRO A 1 180 ? 4.066 -12.725 -12.542 1.00 85.38 180 PRO A C 1
ATOM 1381 O O . PRO A 1 180 ? 4.094 -11.494 -12.610 1.00 85.38 180 PRO A O 1
ATOM 1384 N N . ALA A 1 181 ? 4.638 -13.394 -11.543 1.00 84.56 181 ALA A N 1
ATOM 1385 C CA . ALA A 1 181 ? 5.361 -12.718 -10.476 1.00 84.56 181 ALA A CA 1
ATOM 1386 C C . ALA A 1 181 ? 6.634 -12.031 -10.998 1.00 84.56 181 ALA A C 1
ATOM 1388 O O . ALA A 1 181 ? 7.319 -12.534 -11.890 1.00 84.56 181 ALA A O 1
ATOM 1389 N N . ALA A 1 182 ? 6.981 -10.898 -10.387 1.00 86.00 182 ALA A N 1
ATOM 1390 C CA . ALA A 1 182 ? 8.262 -10.252 -10.621 1.00 86.00 182 ALA A CA 1
ATOM 1391 C C . ALA A 1 182 ? 9.429 -11.175 -10.194 1.00 86.00 182 ALA A C 1
ATOM 1393 O O . ALA A 1 182 ? 9.332 -11.820 -9.143 1.00 86.00 182 ALA A O 1
ATOM 1394 N N . PRO A 1 183 ? 10.541 -11.221 -10.949 1.00 87.12 183 PRO A N 1
ATOM 1395 C CA . PRO A 1 183 ? 11.705 -12.033 -10.599 1.00 87.12 183 PRO A CA 1
ATOM 1396 C C . PRO A 1 183 ? 12.278 -11.659 -9.230 1.00 87.12 183 PRO A C 1
ATOM 1398 O O . PRO A 1 183 ? 12.503 -10.481 -8.945 1.00 87.12 183 PRO A O 1
ATOM 1401 N N . ILE A 1 184 ? 12.571 -12.663 -8.400 1.00 85.06 184 ILE A N 1
ATOM 1402 C CA . ILE A 1 184 ? 13.120 -12.460 -7.049 1.00 85.06 184 ILE A CA 1
ATOM 1403 C C . ILE A 1 184 ? 14.477 -11.741 -7.111 1.00 85.06 184 ILE A C 1
ATOM 1405 O O . ILE A 1 184 ? 14.745 -10.860 -6.301 1.00 85.06 184 ILE A O 1
ATOM 1409 N N . ASP A 1 185 ? 15.296 -12.028 -8.124 1.00 85.50 185 ASP A N 1
ATOM 1410 C CA . ASP A 1 185 ? 16.627 -11.426 -8.280 1.00 85.50 185 ASP A CA 1
ATOM 1411 C C . ASP A 1 185 ? 16.615 -9.898 -8.450 1.00 85.50 185 ASP A C 1
ATOM 1413 O O . ASP A 1 185 ? 17.626 -9.237 -8.203 1.00 85.50 185 ASP A O 1
ATOM 1417 N N . ASN A 1 186 ? 15.483 -9.327 -8.874 1.00 85.06 186 ASN A N 1
ATOM 1418 C CA . ASN A 1 186 ? 15.304 -7.881 -9.017 1.00 85.06 186 ASN A CA 1
ATOM 1419 C C . ASN A 1 186 ? 14.882 -7.206 -7.699 1.00 85.06 186 ASN A C 1
ATOM 1421 O O . ASN A 1 186 ? 14.995 -5.982 -7.555 1.00 85.06 186 ASN A O 1
ATOM 1425 N N . GLN A 1 187 ? 14.411 -7.991 -6.728 1.00 88.62 187 GLN A N 1
ATOM 1426 C CA . GLN A 1 187 ? 13.900 -7.550 -5.430 1.00 88.62 187 GLN A CA 1
ATOM 1427 C C . GLN A 1 187 ? 15.031 -7.471 -4.397 1.00 88.62 187 GLN A C 1
ATOM 1429 O O . GLN A 1 187 ? 15.006 -8.101 -3.342 1.00 88.62 187 GLN A O 1
ATOM 1434 N N . GLN A 1 188 ? 16.071 -6.705 -4.723 1.00 84.69 188 GLN A N 1
ATOM 1435 C CA . GLN A 1 188 ? 17.261 -6.601 -3.882 1.00 84.69 188 GLN A CA 1
ATOM 1436 C C . GLN A 1 188 ? 17.057 -5.601 -2.741 1.00 84.69 188 GLN A C 1
ATOM 1438 O O . GLN A 1 188 ? 16.785 -4.416 -2.969 1.00 84.69 188 GLN A O 1
ATOM 1443 N N . GLY A 1 189 ? 17.258 -6.080 -1.513 1.00 88.31 189 GLY A N 1
ATOM 1444 C CA . GLY A 1 189 ? 17.133 -5.290 -0.290 1.00 88.31 189 GLY A CA 1
ATOM 1445 C C . GLY A 1 189 ? 15.691 -5.148 0.201 1.00 88.31 189 GLY A C 1
ATOM 1446 O O . GLY A 1 189 ? 14.775 -5.823 -0.270 1.00 88.31 189 GLY A O 1
ATOM 1447 N N . ARG A 1 190 ? 15.496 -4.263 1.183 1.00 91.81 190 ARG A N 1
ATOM 1448 C CA . ARG A 1 190 ? 14.177 -3.997 1.764 1.00 91.81 190 ARG A CA 1
ATOM 1449 C C . ARG A 1 190 ? 13.390 -3.062 0.858 1.00 91.81 190 ARG A C 1
ATOM 1451 O O . ARG A 1 190 ? 13.870 -1.993 0.477 1.00 91.81 190 ARG A O 1
ATOM 1458 N N . ALA A 1 191 ? 12.156 -3.432 0.558 1.00 94.50 191 ALA A N 1
ATOM 1459 C CA . ALA A 1 191 ? 11.251 -2.611 -0.237 1.00 94.50 191 ALA A CA 1
ATOM 1460 C C . ALA A 1 191 ? 10.970 -1.245 0.414 1.00 94.50 191 ALA A C 1
ATOM 1462 O O . ALA A 1 191 ? 10.852 -0.235 -0.275 1.00 94.50 191 ALA A O 1
ATOM 1463 N N . SER A 1 192 ? 10.921 -1.194 1.745 1.00 94.56 192 SER A N 1
ATOM 1464 C CA . SER A 1 192 ? 10.713 0.036 2.516 1.00 94.56 192 SER A CA 1
ATOM 1465 C C . SER A 1 192 ? 11.816 1.069 2.269 1.00 94.56 192 SER A C 1
ATOM 1467 O O . SER A 1 192 ? 11.525 2.258 2.152 1.00 94.56 192 SER A O 1
ATOM 1469 N N . ASP A 1 193 ? 13.068 0.626 2.121 1.00 94.06 193 ASP A N 1
ATOM 1470 C CA . ASP A 1 193 ? 14.198 1.517 1.836 1.00 94.06 193 ASP A CA 1
ATOM 1471 C C . ASP A 1 193 ? 14.072 2.112 0.427 1.00 94.06 193 ASP A C 1
ATOM 1473 O O . ASP A 1 193 ? 14.312 3.305 0.218 1.00 94.06 193 ASP A O 1
ATOM 1477 N N . TRP A 1 194 ? 13.610 1.305 -0.534 1.00 94.38 194 TRP A N 1
ATOM 1478 C CA . TRP A 1 194 ? 13.294 1.768 -1.884 1.00 94.38 194 TRP A CA 1
ATOM 1479 C C . TRP A 1 194 ? 12.135 2.760 -1.906 1.00 94.38 194 TRP A C 1
ATOM 1481 O O . TRP A 1 194 ? 12.253 3.788 -2.566 1.00 94.38 194 TRP A O 1
ATOM 1491 N N . LEU A 1 195 ? 11.053 2.514 -1.164 1.00 95.62 195 LEU A N 1
ATOM 1492 C CA . LEU A 1 195 ? 9.928 3.449 -1.066 1.00 95.62 195 LEU A CA 1
ATOM 1493 C C . LEU A 1 195 ? 10.361 4.796 -0.481 1.00 95.62 195 LEU A C 1
ATOM 1495 O O . LEU A 1 195 ? 10.028 5.836 -1.044 1.00 95.62 195 LEU A O 1
ATOM 1499 N N . VAL A 1 196 ? 11.158 4.794 0.592 1.00 94.44 196 VAL A N 1
ATOM 1500 C CA . VAL A 1 196 ? 11.697 6.031 1.182 1.00 94.44 196 VAL A CA 1
ATOM 1501 C C . VAL A 1 196 ? 12.638 6.745 0.211 1.00 94.44 196 VAL A C 1
ATOM 1503 O O . VAL A 1 196 ? 12.590 7.970 0.107 1.00 94.44 196 VAL A O 1
ATOM 1506 N N . ARG A 1 197 ? 13.473 6.006 -0.529 1.00 93.56 197 ARG A N 1
ATOM 1507 C CA . ARG A 1 197 ? 14.346 6.583 -1.560 1.00 93.56 197 ARG A CA 1
ATOM 1508 C C . ARG A 1 197 ? 13.535 7.211 -2.692 1.00 93.56 197 ARG A C 1
ATOM 1510 O O . ARG A 1 197 ? 13.805 8.349 -3.059 1.00 93.56 197 ARG A O 1
ATOM 1517 N N . MET A 1 198 ? 12.549 6.496 -3.228 1.00 93.44 198 MET A N 1
ATOM 1518 C CA . MET A 1 198 ? 11.702 6.975 -4.320 1.00 93.44 198 MET A CA 1
ATOM 1519 C C . MET A 1 198 ? 10.833 8.152 -3.887 1.00 93.44 198 MET A C 1
ATOM 1521 O O . MET A 1 198 ? 10.733 9.109 -4.638 1.00 93.44 198 MET A O 1
ATOM 1525 N N . GLY A 1 199 ? 10.293 8.153 -2.667 1.00 92.44 199 GLY A N 1
ATOM 1526 C CA . GLY A 1 199 ? 9.477 9.258 -2.153 1.00 92.44 199 GLY A CA 1
ATOM 1527 C C . GLY A 1 199 ? 10.220 10.588 -1.989 1.00 92.44 199 GLY A C 1
ATOM 1528 O O . GLY A 1 199 ? 9.577 11.623 -1.846 1.00 92.44 199 GLY A O 1
ATOM 1529 N N . ARG A 1 200 ? 11.560 10.570 -2.002 1.00 91.06 200 ARG A N 1
ATOM 1530 C CA . ARG A 1 200 ? 12.404 11.778 -2.044 1.00 91.06 200 ARG A CA 1
ATOM 1531 C C . ARG A 1 200 ? 12.734 12.230 -3.466 1.00 91.06 200 ARG A C 1
ATOM 1533 O O . ARG A 1 200 ? 13.154 13.367 -3.643 1.00 91.06 200 ARG A O 1
ATOM 1540 N N . LEU A 1 201 ? 12.660 11.316 -4.430 1.00 89.12 201 LEU A N 1
ATOM 1541 C CA . LEU A 1 201 ? 13.058 11.555 -5.815 1.00 89.12 201 LEU A CA 1
ATOM 1542 C C . LEU A 1 201 ? 11.852 11.975 -6.646 1.00 89.12 201 LEU A C 1
ATOM 1544 O O . LEU A 1 201 ? 11.892 13.046 -7.247 1.00 89.12 201 LEU A O 1
ATOM 1548 N N . LEU A 1 202 ? 10.819 11.130 -6.641 1.00 86.50 202 LEU A N 1
ATOM 1549 C CA . LEU A 1 202 ? 9.531 11.361 -7.284 1.00 86.50 202 LEU A CA 1
ATOM 1550 C C . LEU A 1 202 ? 8.786 12.445 -6.528 1.00 86.50 202 LEU A C 1
ATOM 1552 O O . LEU A 1 202 ? 7.920 13.095 -7.141 1.00 86.50 202 LEU A O 1
#

Foldseek 3Di:
DPPDDQDVLLVLLVCLAQQVLVQFDPLVCVVLVNVVCNVVCVDPVCRNVVSVVSCVSVVDDPDDDDSDDDPLLSLLSVCLVLVLLLLLLQLCLLQLDLVLLVDVLSVVVNCVRQNNQRSVLSSVVSVPTDRDHDDDDSVCSSVNSNLLSLVLQCVCVVPDVSSVSSSRNDNDHDPDDPGDHRDPVSSPDHSSVSSSVSSVRD

Radius of gyration: 18.19 Å; chains: 1; bounding box: 45×39×57 Å